Protein AF-A0A8J5VHI0-F1 (afdb_monomer_lite)

Sequence (253 aa):
MSVEAQYWLQRAASGGGGGEAARRRRRRRGGGGVSGSLPFFDRVLFPDTSPLAPATEEEAATAAAADEEPASATEVREETETEREAWRLLRRAVVSYCGEPVGTVAAEDPECTETLNYDQVFIRDFVPSALAFLMRGETEIVRNFLLHTLQLQSWEKTVDCYSPGQGLMPASFKIRTVPLDDNKEAFEEVLDPDFGESAIGRVPPVDSGLWWIILLRAYCKITGDYALQERVDVQTGIKLVLSLCLSDGFDLL

pLDDT: mean 71.52, std 24.08, range [26.3, 98.25]

Radius of gyration: 25.52 Å; chains: 1; bounding box: 75×55×70 Å

Secondary structure (DSSP, 8-state):
--HHHHHHHHHHTS------------------------HHHHHHH-GGGPPPPPPPTTSTTS---------PPPP-PPPPHHHHHHHHHHHHTEEEETTEEEEE-S---TT-S--SSTTSEEHHHHHHHHHHHHHTT--HHHHHHHHHHHHHHTS---BTTB---TTPPPSEEEEEEEEPTT-TT-EEEEEEEESSSSSTT----HHHHHHHHHHHHHHHHHH--HHHHHSHHHHHHHHHHHHHHT-------

Foldseek 3Di:
DDPVVVVVVVVVVPDDDDDDDDDDDDDDDDDDPPPPPPVVLCCVLPVPPPDDDPPDPPPPPPDPDDDDDPDDDDPDPDDDPVRVVVVVLLVVQFDDAPNFTAFGFQDDDPPDPDPLRSRWGFLVSRLVSQLVCLVVVNLRNLLNNLVVQLVVLQPFDDDPNDTPANQQGFRTWDWDWDADPPDNVDIHIDIGGHQQPSPDPSDGPLVSLVSSVSSVVVSCVSVVPCVSCVDPSNVVNNVRSVCVVPPDDPPPD

InterPro domains:
  IPR024746 Glycosyl hydrolase family 100 [PF12899] (86-251)
  IPR024746 Glycosyl hydrolase family 100 [PTHR31916] (67-252)

Organism: Zizania palustris (NCBI:txid103762)

Structure (mmCIF, N/CA/C/O backbone):
data_AF-A0A8J5VHI0-F1
#
_entry.id   AF-A0A8J5VHI0-F1
#
loop_
_atom_site.group_PDB
_atom_site.id
_atom_site.type_symbol
_atom_site.label_atom_id
_atom_site.label_alt_id
_atom_site.label_comp_id
_atom_site.label_asym_id
_atom_site.label_entity_id
_atom_site.label_seq_id
_atom_site.pdbx_PDB_ins_code
_atom_site.Cartn_x
_atom_site.Cartn_y
_atom_site.Cartn_z
_atom_site.occupancy
_atom_site.B_iso_or_equiv
_atom_site.auth_seq_id
_atom_site.auth_comp_id
_atom_site.auth_asym_id
_atom_site.auth_atom_id
_atom_site.pdbx_PDB_model_num
ATOM 1 N N . MET A 1 1 ? 32.296 -26.038 -22.131 1.00 46.88 1 MET A N 1
ATOM 2 C CA . MET A 1 1 ? 32.393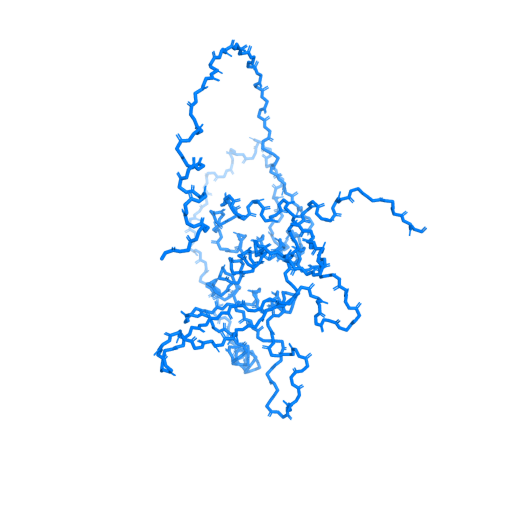 -25.090 -21.000 1.00 46.88 1 MET A CA 1
ATOM 3 C C . MET A 1 1 ? 33.138 -23.860 -21.487 1.00 46.88 1 MET A C 1
ATOM 5 O O . MET A 1 1 ? 34.224 -24.018 -22.027 1.00 46.88 1 MET A O 1
ATOM 9 N N . SER A 1 2 ? 32.496 -22.692 -21.415 1.00 58.38 2 SER A N 1
ATOM 10 C CA . SER A 1 2 ? 32.972 -21.431 -22.003 1.00 58.38 2 SER A CA 1
ATOM 11 C C . SER A 1 2 ? 34.132 -20.822 -21.206 1.00 58.38 2 SER A C 1
ATOM 13 O O . SER A 1 2 ? 34.224 -21.011 -19.994 1.00 58.38 2 SER A O 1
ATOM 15 N N . VAL A 1 3 ? 34.998 -20.080 -21.896 1.00 55.75 3 VAL A N 1
ATOM 16 C CA . VAL A 1 3 ? 36.249 -19.475 -21.398 1.00 55.75 3 VAL A CA 1
ATOM 17 C C . VAL A 1 3 ? 36.007 -18.500 -20.228 1.00 55.75 3 VAL A C 1
ATOM 19 O O . VAL A 1 3 ? 36.868 -18.339 -19.366 1.00 55.75 3 VAL A O 1
ATOM 22 N N . GLU A 1 4 ? 34.802 -17.932 -20.115 1.00 50.03 4 GLU A N 1
ATOM 23 C CA . GLU A 1 4 ? 34.398 -17.084 -18.981 1.00 50.03 4 GLU A CA 1
ATOM 24 C C . GLU A 1 4 ? 34.296 -17.829 -17.644 1.00 50.03 4 GLU A C 1
ATOM 26 O O . GLU A 1 4 ? 34.573 -17.253 -16.591 1.00 50.03 4 GLU A O 1
ATOM 31 N N . ALA A 1 5 ? 33.962 -19.123 -17.657 1.00 53.59 5 ALA A N 1
ATOM 32 C CA . ALA A 1 5 ? 33.824 -19.898 -16.423 1.00 53.59 5 ALA A CA 1
ATOM 33 C C . ALA A 1 5 ? 35.180 -20.113 -15.723 1.00 53.59 5 ALA A C 1
ATOM 35 O O . ALA A 1 5 ? 35.242 -20.229 -14.499 1.00 53.59 5 ALA A O 1
ATOM 36 N N . GLN A 1 6 ? 36.281 -20.121 -16.483 1.00 53.53 6 GLN A N 1
ATOM 37 C CA . GLN A 1 6 ? 37.632 -20.259 -15.930 1.00 53.53 6 GLN A CA 1
ATOM 38 C C . GLN A 1 6 ? 38.129 -18.960 -15.280 1.00 53.53 6 GLN A C 1
ATOM 40 O O . GLN A 1 6 ? 38.828 -19.015 -14.269 1.00 53.53 6 GLN A O 1
ATOM 45 N N . TYR A 1 7 ? 37.713 -17.799 -15.794 1.00 49.25 7 TYR A N 1
ATOM 46 C CA . TYR A 1 7 ? 38.111 -16.496 -15.257 1.00 49.25 7 TYR A CA 1
ATOM 47 C C . TYR A 1 7 ? 37.536 -16.242 -13.851 1.00 49.25 7 TYR A C 1
ATOM 49 O O . TYR A 1 7 ? 38.240 -15.760 -12.961 1.00 49.25 7 TYR A O 1
ATOM 57 N N . TRP A 1 8 ? 36.285 -16.648 -13.609 1.00 46.44 8 TRP A N 1
ATOM 58 C CA . TRP A 1 8 ? 35.637 -16.493 -12.302 1.00 46.44 8 TRP A CA 1
ATOM 59 C C . TRP A 1 8 ? 36.182 -17.446 -11.232 1.00 46.44 8 TRP A C 1
ATOM 61 O O . TRP A 1 8 ? 36.386 -17.037 -10.087 1.00 46.44 8 TRP A O 1
ATOM 71 N N . LEU A 1 9 ? 36.516 -18.685 -11.606 1.00 49.44 9 LEU A N 1
ATOM 72 C CA . LEU A 1 9 ? 37.109 -19.660 -10.682 1.00 49.44 9 LEU A CA 1
ATOM 73 C C . LEU A 1 9 ? 38.513 -19.251 -10.211 1.00 49.44 9 LEU A C 1
ATOM 75 O O . LEU A 1 9 ? 38.879 -19.499 -9.063 1.00 49.44 9 LEU A O 1
ATOM 79 N N . GLN A 1 10 ? 39.285 -18.565 -11.055 1.00 45.84 10 GLN A N 1
ATOM 80 C CA . GLN A 1 10 ? 40.643 -18.135 -10.715 1.00 45.84 10 GLN A CA 1
ATOM 81 C C . GLN A 1 10 ? 40.667 -16.904 -9.790 1.00 45.84 10 GLN A C 1
ATOM 83 O O . GLN A 1 10 ? 41.604 -16.713 -9.008 1.00 45.84 10 GLN A O 1
ATOM 88 N N . ARG A 1 11 ? 39.596 -16.101 -9.816 1.00 49.88 11 ARG A N 1
ATOM 89 C CA . ARG A 1 11 ? 39.436 -14.916 -8.967 1.00 49.88 11 ARG A CA 1
ATOM 90 C C . ARG A 1 11 ? 38.902 -15.246 -7.566 1.00 49.88 11 ARG A C 1
ATOM 92 O O . ARG A 1 11 ? 39.260 -14.568 -6.608 1.00 49.88 11 ARG A O 1
ATOM 99 N N . ALA A 1 12 ? 38.128 -16.324 -7.425 1.00 49.69 12 ALA A N 1
ATOM 100 C CA . ALA A 1 12 ? 37.678 -16.822 -6.122 1.00 49.69 12 ALA A CA 1
ATOM 101 C C . ALA A 1 12 ? 38.821 -17.421 -5.271 1.00 49.69 12 ALA A C 1
ATOM 103 O O . ALA A 1 12 ? 38.738 -17.434 -4.046 1.00 49.69 12 ALA A O 1
ATOM 104 N N . ALA A 1 13 ? 39.911 -17.875 -5.900 1.00 44.91 13 ALA A N 1
ATOM 105 C CA . ALA A 1 13 ? 41.014 -18.559 -5.219 1.00 44.91 13 ALA A CA 1
ATOM 106 C C . ALA A 1 13 ? 42.122 -17.637 -4.658 1.00 44.91 13 ALA A C 1
ATOM 108 O O . ALA A 1 13 ? 43.027 -18.125 -3.987 1.00 44.91 13 ALA A O 1
ATOM 109 N N . SER A 1 14 ? 42.095 -16.325 -4.928 1.00 44.78 14 SER A N 1
ATOM 110 C CA . SER A 1 14 ? 43.238 -15.419 -4.678 1.00 44.78 14 SER A CA 1
ATOM 111 C C . SER A 1 14 ? 42.993 -14.294 -3.657 1.00 44.78 14 SER A C 1
ATOM 113 O O . SER A 1 14 ? 43.885 -13.483 -3.418 1.00 44.78 14 SER A O 1
ATOM 115 N N . GLY A 1 15 ? 41.830 -14.242 -3.005 1.00 36.75 15 GLY A N 1
ATOM 116 C CA . GLY A 1 15 ? 41.455 -13.136 -2.114 1.00 36.75 15 GLY A CA 1
ATOM 117 C C . GLY A 1 15 ? 41.403 -13.499 -0.632 1.00 36.75 15 GLY A C 1
ATOM 118 O O . GLY A 1 15 ? 40.330 -13.448 -0.042 1.00 36.75 15 GLY A O 1
ATOM 119 N N . GLY A 1 16 ? 42.534 -13.849 -0.012 1.00 32.84 16 GLY A N 1
ATOM 120 C CA . GLY A 1 16 ? 42.598 -14.063 1.436 1.00 32.84 16 GLY A CA 1
ATOM 121 C C . GLY A 1 16 ? 43.968 -13.756 2.035 1.00 32.84 16 GLY A C 1
ATOM 122 O O . GLY A 1 16 ? 44.912 -14.507 1.812 1.00 32.84 16 GLY A O 1
ATOM 123 N N . GLY A 1 17 ? 44.056 -12.696 2.849 1.00 28.72 17 GLY A N 1
ATOM 124 C CA . GLY A 1 17 ? 45.105 -12.567 3.867 1.00 28.72 17 GLY A CA 1
ATOM 125 C C . GLY A 1 17 ? 45.608 -11.152 4.172 1.00 28.72 17 GLY A C 1
ATOM 126 O O . GLY A 1 17 ? 46.395 -10.601 3.412 1.00 28.72 17 GLY A O 1
ATOM 127 N N . GLY A 1 18 ? 45.272 -10.651 5.370 1.00 27.16 18 GLY A N 1
ATOM 128 C CA . GLY A 1 18 ? 46.205 -9.863 6.190 1.00 27.16 18 GLY A CA 1
ATOM 129 C C . GLY A 1 18 ? 45.727 -8.487 6.669 1.00 27.16 18 GLY A C 1
ATOM 130 O O . GLY A 1 18 ? 45.589 -7.573 5.866 1.00 27.16 18 GLY A O 1
ATOM 131 N N . GLY A 1 19 ? 45.605 -8.310 7.996 1.00 28.39 19 GLY A N 1
ATOM 132 C CA . GLY A 1 19 ? 45.754 -6.982 8.613 1.00 28.39 19 GLY A CA 1
ATOM 133 C C . GLY A 1 19 ? 44.891 -6.654 9.833 1.00 28.39 19 GLY A C 1
ATOM 134 O O . GLY A 1 19 ? 44.143 -5.685 9.810 1.00 28.39 19 GLY A O 1
ATOM 135 N N . GLU A 1 20 ? 45.019 -7.418 10.914 1.00 30.75 20 GLU A N 1
ATOM 136 C CA . GLU A 1 20 ? 44.493 -7.100 12.246 1.00 30.75 20 GLU A CA 1
ATOM 137 C C . GLU A 1 20 ? 45.410 -6.080 12.962 1.00 30.75 20 GLU A C 1
ATOM 139 O O . GLU A 1 20 ? 46.606 -6.333 13.082 1.00 30.75 20 GLU A O 1
ATOM 144 N N . ALA A 1 21 ? 44.883 -4.952 13.468 1.00 30.56 21 ALA A N 1
ATOM 145 C CA . ALA A 1 21 ? 45.489 -4.199 14.582 1.00 30.56 21 ALA A CA 1
ATOM 146 C C . ALA A 1 21 ? 44.530 -3.161 15.202 1.00 30.56 21 ALA A C 1
ATOM 148 O O . ALA A 1 21 ? 44.000 -2.265 14.552 1.00 30.56 21 ALA A O 1
ATOM 149 N N . ALA A 1 22 ? 44.358 -3.288 16.514 1.00 32.50 22 ALA A N 1
ATOM 150 C CA . ALA A 1 22 ? 43.432 -2.585 17.391 1.00 32.50 22 ALA A CA 1
ATOM 151 C C . ALA A 1 22 ? 43.826 -1.142 17.782 1.00 32.50 22 ALA A C 1
ATOM 153 O O . ALA A 1 22 ? 45.010 -0.847 17.920 1.00 32.50 22 ALA A O 1
ATOM 154 N N . ARG A 1 23 ? 42.838 -0.319 18.203 1.00 32.84 23 ARG A N 1
ATOM 155 C CA . ARG A 1 23 ? 42.908 0.465 19.468 1.00 32.84 23 ARG A CA 1
ATOM 156 C C . ARG A 1 23 ? 41.587 1.144 19.901 1.00 32.84 23 ARG A C 1
ATOM 158 O O . ARG A 1 23 ? 41.192 2.188 19.412 1.00 32.84 23 ARG A O 1
ATOM 165 N N . ARG A 1 24 ? 40.984 0.536 20.931 1.00 32.62 24 ARG A N 1
ATOM 166 C CA . ARG A 1 24 ? 40.412 1.098 22.182 1.00 32.62 24 ARG A CA 1
ATOM 167 C C . ARG A 1 24 ? 39.640 2.443 22.190 1.00 32.62 24 ARG A C 1
ATOM 169 O O . ARG A 1 24 ? 40.227 3.514 22.203 1.00 32.62 24 ARG A O 1
ATOM 176 N N . ARG A 1 25 ? 38.352 2.291 22.551 1.00 34.88 25 ARG A N 1
ATOM 177 C CA . ARG A 1 25 ? 37.560 2.978 23.608 1.00 34.88 25 ARG A CA 1
ATOM 178 C C . ARG A 1 25 ? 37.562 4.518 23.674 1.00 34.88 25 ARG A C 1
ATOM 180 O O . ARG A 1 25 ? 38.468 5.104 24.254 1.00 34.88 25 ARG A O 1
ATOM 187 N N . ARG A 1 26 ? 36.370 5.099 23.463 1.00 30.23 26 ARG A N 1
ATOM 188 C CA . ARG A 1 26 ? 35.751 6.052 24.411 1.00 30.23 26 ARG A CA 1
ATOM 189 C C . ARG A 1 26 ? 34.233 5.843 24.493 1.00 30.23 26 ARG A C 1
ATOM 191 O O . ARG A 1 26 ? 33.518 5.985 23.513 1.00 30.23 26 ARG A O 1
ATOM 198 N N . ARG A 1 27 ? 33.763 5.512 25.702 1.00 32.34 27 ARG A N 1
ATOM 199 C CA . ARG A 1 27 ? 32.364 5.618 26.143 1.00 32.34 27 ARG A CA 1
ATOM 200 C C . ARG A 1 27 ? 31.968 7.098 26.229 1.00 32.34 27 ARG A C 1
ATOM 202 O O . ARG A 1 27 ? 32.661 7.837 26.921 1.00 32.34 27 ARG A O 1
ATOM 209 N N . ARG A 1 28 ? 30.817 7.463 25.663 1.00 30.19 28 ARG A N 1
ATOM 210 C CA . ARG A 1 28 ? 29.851 8.486 26.129 1.00 30.19 28 ARG A CA 1
ATOM 211 C C . ARG A 1 28 ? 28.507 8.067 25.513 1.00 30.19 28 ARG A C 1
ATOM 213 O O . ARG A 1 28 ? 28.406 8.021 24.301 1.00 30.19 28 ARG A O 1
ATOM 220 N N . ARG A 1 29 ? 27.611 7.390 26.242 1.00 29.72 29 ARG A N 1
ATOM 221 C CA . ARG A 1 29 ? 26.534 7.955 27.085 1.00 29.72 29 ARG A CA 1
ATOM 222 C C . ARG A 1 29 ? 25.872 9.176 26.431 1.00 29.72 29 ARG A C 1
ATOM 224 O O . ARG A 1 29 ? 26.462 10.249 26.419 1.00 29.72 29 ARG A O 1
ATOM 231 N N . GLY A 1 30 ? 24.657 8.963 25.937 1.00 26.30 30 GLY A N 1
ATOM 232 C CA . GLY A 1 30 ? 23.771 9.965 25.354 1.00 26.30 30 GLY A CA 1
ATOM 233 C C . GLY A 1 30 ? 22.539 9.264 24.795 1.00 26.30 30 GLY A C 1
ATOM 234 O O . GLY A 1 30 ? 22.444 9.058 23.594 1.00 26.30 30 GLY A O 1
ATOM 235 N N . GLY A 1 31 ? 21.677 8.784 25.696 1.00 30.53 31 GLY A N 1
ATOM 236 C CA . GLY A 1 31 ? 20.334 8.345 25.341 1.00 30.53 31 GLY A CA 1
ATOM 237 C C . GLY A 1 31 ? 19.498 9.543 24.901 1.00 30.53 31 GLY A C 1
ATOM 238 O O . GLY A 1 31 ? 19.697 10.656 25.383 1.00 30.53 31 GLY A O 1
ATOM 239 N N . GLY A 1 32 ? 18.590 9.286 23.975 1.00 26.55 32 GLY A N 1
ATOM 240 C CA . GLY A 1 32 ? 17.699 10.281 23.401 1.00 26.55 32 GLY A CA 1
ATOM 241 C C . GLY A 1 32 ? 16.968 9.657 22.229 1.00 26.55 32 GLY A C 1
ATOM 242 O O . GLY A 1 32 ? 17.189 10.044 21.088 1.00 26.55 32 GLY A O 1
ATOM 243 N N . GLY A 1 33 ? 16.160 8.631 22.507 1.00 27.42 33 GLY A N 1
ATOM 244 C CA . GLY A 1 33 ? 15.123 8.223 21.571 1.00 27.42 33 GLY A CA 1
ATOM 245 C C . GLY A 1 33 ? 14.178 9.406 21.428 1.00 27.42 33 GLY A C 1
ATOM 246 O O . GLY A 1 33 ? 13.428 9.717 22.351 1.00 27.42 33 GLY A O 1
ATOM 247 N N . VAL A 1 34 ? 14.284 10.121 20.313 1.00 34.38 34 VAL A N 1
ATOM 248 C CA . VAL A 1 34 ? 13.307 11.139 19.948 1.00 34.38 34 VAL A CA 1
ATOM 249 C C . VAL A 1 34 ? 12.055 10.368 19.558 1.00 34.38 34 VAL A C 1
ATOM 251 O O . VAL A 1 34 ? 11.944 9.862 18.445 1.00 34.38 34 VAL A O 1
ATOM 254 N N . SER A 1 35 ? 11.138 10.221 20.514 1.00 38.62 35 SER A N 1
ATOM 255 C CA . SER A 1 35 ? 9.748 9.902 20.215 1.00 38.62 35 SER A CA 1
ATOM 256 C C . SER A 1 35 ? 9.213 11.073 19.398 1.00 38.62 35 SER A C 1
ATOM 258 O O . SER A 1 35 ? 8.852 12.119 19.938 1.00 38.62 35 SER A O 1
ATOM 260 N N . GLY A 1 36 ? 9.294 10.943 18.075 1.00 36.94 36 GLY A N 1
ATOM 261 C CA . GLY A 1 36 ? 8.735 11.889 17.125 1.00 36.94 36 GLY A CA 1
ATOM 262 C C . GLY A 1 36 ? 7.218 11.808 17.184 1.00 36.94 36 GLY A C 1
ATOM 263 O O . GLY A 1 36 ? 6.589 11.185 16.336 1.00 36.94 36 GLY A O 1
ATOM 264 N N . SER A 1 37 ? 6.625 12.409 18.213 1.00 42.66 37 SER A N 1
ATOM 265 C CA . SER A 1 37 ? 5.212 12.755 18.179 1.00 42.66 37 SER A CA 1
ATOM 266 C C . SER A 1 37 ? 5.059 13.813 17.090 1.00 42.66 37 SER A C 1
ATOM 268 O O . SER A 1 37 ? 5.598 14.911 17.216 1.00 42.66 37 SER A O 1
ATOM 270 N N . LEU A 1 38 ? 4.405 13.460 15.983 1.00 47.22 38 LEU A N 1
ATOM 271 C CA . LEU A 1 38 ? 3.934 14.407 14.975 1.00 47.22 38 LEU A CA 1
ATOM 272 C C . LEU A 1 38 ? 2.481 14.760 15.339 1.00 47.22 38 LEU A C 1
ATOM 274 O O . LEU A 1 38 ? 1.556 14.134 14.815 1.00 47.22 38 LEU A O 1
ATOM 278 N N . PRO A 1 39 ? 2.250 15.731 16.247 1.00 52.69 39 PRO A N 1
ATOM 279 C CA . PRO A 1 39 ? 0.924 16.019 16.801 1.00 52.69 39 PRO A CA 1
ATOM 280 C C . PRO A 1 39 ? -0.078 16.497 15.746 1.00 52.69 39 PRO A C 1
ATOM 282 O O . PRO A 1 39 ? -1.283 16.396 15.953 1.00 52.69 39 PRO A O 1
ATOM 285 N N . PHE A 1 40 ? 0.401 17.009 14.608 1.00 45.47 40 PHE A N 1
ATOM 286 C CA . PHE A 1 40 ? -0.455 17.496 13.531 1.00 45.47 40 PHE A CA 1
ATOM 287 C C . PHE A 1 40 ? -1.236 16.365 12.851 1.00 45.47 40 PHE A C 1
ATOM 289 O O . PHE A 1 40 ? -2.459 16.426 12.781 1.00 45.47 40 PHE A O 1
ATOM 296 N N . PHE A 1 41 ? -0.554 15.308 12.404 1.00 44.66 41 PHE A N 1
ATOM 297 C CA . PHE A 1 41 ? -1.214 14.189 11.725 1.00 44.66 41 PHE A CA 1
ATOM 298 C C . PHE A 1 41 ? -2.088 13.369 12.676 1.00 44.66 41 PHE A C 1
ATOM 300 O O . PHE A 1 41 ? -3.169 12.942 12.277 1.00 44.66 41 PHE A O 1
ATOM 307 N N . ASP A 1 42 ? -1.667 13.216 13.939 1.00 53.25 42 ASP A N 1
ATOM 308 C CA . ASP A 1 42 ? -2.486 12.555 14.965 1.00 53.25 42 ASP A CA 1
ATOM 309 C C . ASP A 1 42 ? -3.799 13.314 15.189 1.00 53.25 42 ASP A C 1
ATOM 311 O O . ASP A 1 42 ? -4.850 12.694 15.249 1.00 53.25 42 ASP A O 1
ATOM 315 N N . ARG A 1 43 ? -3.778 14.651 15.204 1.00 54.47 43 ARG A N 1
ATOM 316 C CA . ARG A 1 43 ? -4.992 15.464 15.361 1.00 54.47 43 ARG A CA 1
ATOM 317 C C . ARG A 1 43 ? -5.922 15.428 14.142 1.00 54.47 43 ARG A C 1
ATOM 319 O O . ARG A 1 43 ? -7.125 15.598 14.307 1.00 54.47 43 ARG A O 1
ATOM 326 N N . VAL A 1 44 ? -5.380 15.248 12.935 1.00 57.06 44 VAL A N 1
ATOM 327 C CA . VAL A 1 44 ? -6.167 15.200 11.688 1.00 57.06 44 VAL A CA 1
ATOM 328 C C . VAL A 1 44 ? -6.838 13.839 11.498 1.00 57.06 44 VAL A C 1
ATOM 330 O O . VAL A 1 44 ? -8.001 13.791 11.115 1.00 57.06 44 VAL A O 1
ATOM 333 N N . LEU A 1 45 ? -6.126 12.741 11.769 1.00 52.53 45 LEU A N 1
ATOM 334 C CA . LEU A 1 45 ? -6.651 11.383 11.580 1.00 52.53 45 LEU A CA 1
ATOM 335 C C . LEU A 1 45 ? -7.356 10.831 12.82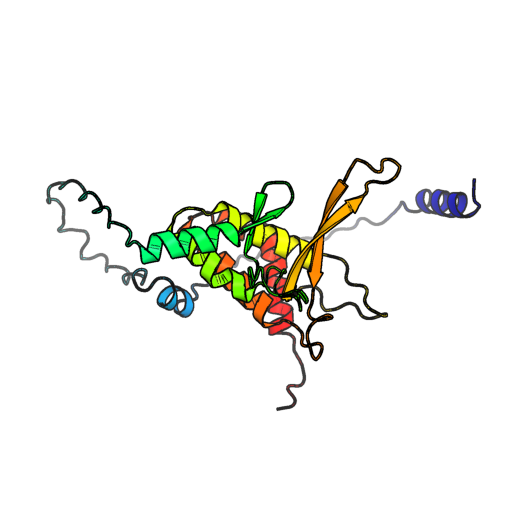8 1.00 52.53 45 LEU A C 1
ATOM 337 O O . LEU A 1 45 ? -8.246 9.996 12.702 1.00 52.53 45 LEU A O 1
ATOM 341 N N . PHE A 1 46 ? -6.980 11.300 14.021 1.00 56.50 46 PHE A N 1
ATOM 342 C CA . PHE A 1 46 ? -7.459 10.797 15.312 1.00 56.50 46 PHE A CA 1
ATOM 343 C C . PHE A 1 46 ? -7.706 11.956 16.303 1.00 56.50 46 PHE A C 1
ATOM 345 O O . PHE A 1 46 ? -6.975 12.095 17.294 1.00 56.50 46 PHE A O 1
ATOM 352 N N . PRO A 1 47 ? -8.725 12.807 16.063 1.00 47.41 47 PRO A N 1
ATOM 353 C CA . PRO A 1 47 ? -8.959 14.029 16.841 1.00 47.41 47 PRO A CA 1
ATOM 354 C C . PRO A 1 47 ? -9.150 13.797 18.352 1.00 47.41 47 PRO A C 1
ATOM 356 O O . PRO A 1 47 ? -8.808 14.681 19.137 1.00 47.41 47 PRO A O 1
ATOM 359 N N . ASP A 1 48 ? -9.593 12.606 18.768 1.00 46.53 48 ASP A N 1
ATOM 360 C CA . ASP A 1 48 ? -9.864 12.267 20.175 1.00 46.53 48 ASP A CA 1
ATOM 361 C C . ASP A 1 48 ? -8.638 11.761 20.961 1.00 46.53 48 ASP A C 1
ATOM 363 O O . ASP A 1 48 ? -8.731 11.478 22.152 1.00 46.53 48 ASP A O 1
ATOM 367 N N . THR A 1 49 ? -7.460 11.661 20.332 1.00 49.03 49 THR A N 1
ATOM 368 C CA . THR A 1 49 ? -6.245 11.095 20.962 1.00 49.03 49 THR A CA 1
ATOM 369 C C . THR A 1 49 ? -5.248 12.142 21.463 1.00 49.03 49 THR A C 1
ATOM 371 O O . THR A 1 49 ? -4.059 11.852 21.628 1.00 49.03 49 THR A O 1
ATOM 374 N N . SER A 1 50 ? -5.705 13.374 21.718 1.00 41.72 50 SER A N 1
ATOM 375 C CA . SER A 1 50 ? -4.851 14.395 22.333 1.00 41.72 50 SER A CA 1
ATOM 376 C C . SER A 1 50 ? -4.279 13.858 23.651 1.00 41.72 50 SER A C 1
ATOM 378 O O . SER A 1 50 ? -5.048 13.358 24.474 1.00 41.72 50 SER A O 1
ATOM 380 N N . PRO A 1 51 ? -2.962 13.975 23.908 1.00 43.62 51 PRO A N 1
ATOM 381 C CA . PRO A 1 51 ? -2.433 13.633 25.215 1.00 43.62 51 PRO A CA 1
ATOM 382 C C . PRO A 1 51 ? -3.114 14.545 26.236 1.00 43.62 51 PRO A C 1
ATOM 384 O O . PRO A 1 51 ? -2.999 15.771 26.140 1.00 43.62 51 PRO A O 1
ATOM 387 N N . LEU A 1 52 ? -3.833 13.961 27.197 1.00 40.81 52 LEU A N 1
ATOM 388 C CA . LEU A 1 52 ? -4.134 14.664 28.437 1.00 40.81 52 LEU A CA 1
ATOM 389 C C . LEU A 1 52 ? -2.788 15.159 28.983 1.00 40.81 52 LEU A C 1
ATOM 391 O O . LEU A 1 52 ? -1.830 14.385 29.075 1.00 40.81 52 LEU A O 1
ATOM 395 N N . ALA A 1 53 ? -2.696 16.455 29.287 1.00 41.22 53 ALA A N 1
ATOM 396 C CA . ALA A 1 53 ? -1.545 17.000 29.995 1.00 41.22 53 ALA A CA 1
ATOM 397 C C . ALA A 1 53 ? -1.271 16.133 31.240 1.00 41.22 53 ALA A C 1
ATOM 399 O O . ALA A 1 53 ? -2.234 15.663 31.852 1.00 41.22 53 ALA A O 1
ATOM 400 N N . PRO A 1 54 ? -0.003 15.877 31.610 1.00 38.56 54 PRO A N 1
ATOM 401 C CA . PRO A 1 54 ? 0.280 15.049 32.772 1.00 38.56 54 PRO A CA 1
ATOM 402 C C . PRO A 1 54 ? -0.387 15.680 33.995 1.00 38.56 54 PRO A C 1
ATOM 404 O O . PRO A 1 54 ? -0.104 16.832 34.331 1.00 38.56 54 PRO A O 1
ATOM 407 N N . ALA A 1 55 ? -1.302 14.931 34.614 1.00 37.28 55 ALA A N 1
ATOM 408 C CA . ALA A 1 55 ? -1.933 15.316 35.863 1.00 37.28 55 ALA A CA 1
ATOM 409 C C . ALA A 1 55 ? -0.830 15.582 36.893 1.00 37.28 55 ALA A C 1
ATOM 411 O O . ALA A 1 55 ? 0.066 14.760 37.096 1.00 37.28 55 ALA A O 1
ATOM 412 N N . THR A 1 56 ? -0.864 16.761 37.502 1.00 35.81 56 THR A N 1
ATOM 413 C CA . THR A 1 56 ? -0.012 17.097 38.639 1.00 35.81 56 THR A CA 1
ATOM 414 C C . THR A 1 56 ? -0.273 16.103 39.769 1.00 35.81 56 THR A C 1
ATOM 416 O O . THR A 1 56 ? -1.426 15.786 40.053 1.00 35.81 56 THR A O 1
ATOM 419 N N . GLU A 1 57 ? 0.792 15.636 40.425 1.00 42.81 57 GLU A N 1
ATOM 420 C CA . GLU A 1 57 ? 0.813 14.583 41.464 1.00 42.81 57 GLU A CA 1
ATOM 421 C C . GLU A 1 57 ? -0.049 14.867 42.720 1.00 42.81 57 GLU A C 1
ATOM 423 O O . GLU A 1 57 ? -0.025 14.100 43.678 1.00 42.81 57 GLU A O 1
ATOM 428 N N . GLU A 1 58 ? -0.848 15.933 42.724 1.00 38.06 58 GLU A N 1
ATOM 429 C CA . GLU A 1 58 ? -1.726 16.327 43.827 1.00 38.06 58 GLU A CA 1
ATOM 430 C C . GLU A 1 58 ? -3.161 15.767 43.710 1.00 38.06 58 GLU A C 1
ATOM 432 O O . GLU A 1 58 ? -3.865 15.698 44.713 1.00 38.06 58 GLU A O 1
ATOM 437 N N . GLU A 1 59 ? -3.590 15.271 42.539 1.00 36.25 59 GLU A N 1
ATOM 438 C CA . GLU A 1 59 ? -4.92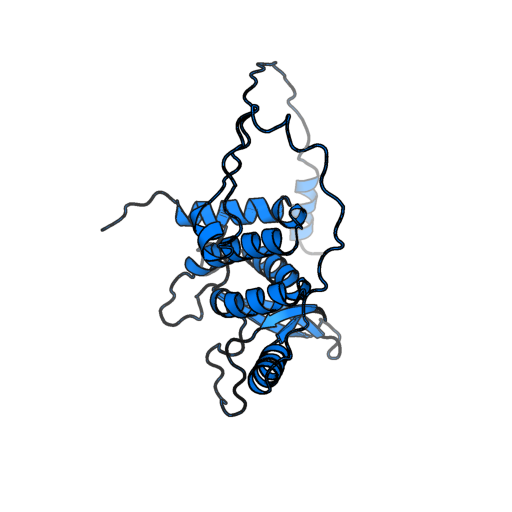2 14.643 42.365 1.00 36.25 59 GLU A CA 1
ATOM 439 C C . GLU A 1 59 ? -4.943 13.120 42.610 1.00 36.25 59 GLU A C 1
ATOM 441 O O . GLU A 1 59 ? -6.004 12.496 42.621 1.00 36.25 59 GLU A O 1
ATOM 446 N N . ALA A 1 60 ? -3.790 12.496 42.876 1.00 35.62 60 ALA A N 1
ATOM 447 C CA . ALA A 1 60 ? -3.678 11.045 43.062 1.00 35.62 60 ALA A CA 1
ATOM 448 C C . ALA A 1 60 ? -4.178 10.523 44.431 1.00 35.62 60 ALA A C 1
ATOM 450 O O . ALA A 1 60 ? -4.139 9.318 44.674 1.00 35.62 60 ALA A O 1
ATOM 451 N N . ALA A 1 61 ? -4.649 11.390 45.336 1.00 36.75 61 ALA A N 1
ATOM 452 C CA . ALA A 1 61 ? -4.992 11.002 46.710 1.00 36.75 61 ALA A CA 1
ATOM 453 C C . ALA A 1 61 ? -6.500 10.982 47.045 1.00 36.75 61 ALA A C 1
ATOM 455 O O . ALA A 1 61 ? -6.858 10.596 48.156 1.00 36.75 61 ALA A O 1
ATOM 456 N N . THR A 1 62 ? -7.401 11.341 46.123 1.00 32.88 62 THR A N 1
ATOM 457 C CA . THR A 1 62 ? -8.849 11.463 46.422 1.00 32.88 62 THR A CA 1
ATOM 458 C C . THR A 1 62 ? -9.776 10.787 45.408 1.00 32.88 62 THR A C 1
ATOM 460 O O . THR A 1 62 ? -10.846 11.305 45.110 1.00 32.88 62 THR A O 1
ATOM 463 N N . ALA A 1 63 ? -9.413 9.606 44.900 1.00 36.88 63 ALA A N 1
ATOM 464 C CA . ALA A 1 63 ? -10.300 8.805 44.041 1.00 36.88 63 ALA A CA 1
ATOM 465 C C . ALA A 1 63 ? -10.377 7.321 44.448 1.00 36.88 63 ALA A C 1
ATOM 467 O O . ALA A 1 63 ? -10.642 6.448 43.628 1.00 36.88 63 ALA A O 1
ATOM 468 N N . ALA A 1 64 ? -10.164 7.014 45.729 1.00 38.22 64 ALA A N 1
ATOM 469 C CA . ALA A 1 64 ? -10.429 5.688 46.282 1.00 38.22 64 ALA A CA 1
ATOM 470 C C . ALA A 1 64 ? -11.885 5.600 46.775 1.00 38.22 64 ALA A C 1
ATOM 472 O O . ALA A 1 64 ? -12.120 5.695 47.976 1.00 38.22 64 ALA A O 1
ATOM 473 N N . ALA A 1 65 ? -12.836 5.496 45.839 1.00 42.12 65 ALA A N 1
ATOM 474 C CA . ALA A 1 65 ? -14.161 4.865 45.974 1.00 42.12 65 ALA A CA 1
ATOM 475 C C . ALA A 1 65 ? -15.087 5.359 44.848 1.00 42.12 65 ALA A C 1
ATOM 477 O O . ALA A 1 65 ? -15.726 6.401 44.978 1.00 42.12 65 ALA A O 1
ATOM 478 N N . ALA A 1 66 ? -15.176 4.605 43.756 1.00 33.56 66 ALA A N 1
ATOM 479 C CA . ALA A 1 66 ? -16.316 4.659 42.849 1.00 33.56 66 ALA A CA 1
ATOM 480 C C . ALA A 1 66 ? -16.481 3.274 42.214 1.00 33.56 66 ALA A C 1
ATOM 482 O O . ALA A 1 66 ? -15.505 2.685 41.752 1.00 33.56 66 ALA A O 1
ATOM 483 N N . ASP A 1 67 ? -17.702 2.759 42.304 1.00 34.19 67 ASP A N 1
ATOM 484 C CA . ASP A 1 67 ? -18.141 1.439 41.867 1.00 34.19 67 ASP A CA 1
ATOM 485 C C . ASP A 1 67 ? -17.815 1.148 40.393 1.00 34.19 67 ASP A C 1
ATOM 487 O O . ASP A 1 67 ? -17.889 2.027 39.532 1.00 34.19 67 ASP A O 1
ATOM 491 N N . GLU A 1 68 ? -17.479 -0.112 40.103 1.00 38.22 68 GLU A N 1
ATOM 492 C CA . GLU A 1 68 ? -17.354 -0.613 38.734 1.00 38.22 68 GLU A CA 1
ATOM 493 C C . GLU A 1 68 ? -18.741 -0.760 38.093 1.00 38.22 68 GLU A C 1
ATOM 495 O O . GLU A 1 68 ? -19.458 -1.735 38.317 1.00 38.22 68 GLU A O 1
ATOM 500 N N . GLU A 1 69 ? -19.107 0.217 37.267 1.00 37.50 69 GLU A N 1
ATOM 501 C CA . GLU A 1 69 ? -20.167 0.087 36.266 1.00 37.50 69 GLU A CA 1
ATOM 502 C C . GLU A 1 69 ? -19.620 -0.681 35.045 1.00 37.50 69 GLU A C 1
ATOM 504 O O . GLU A 1 69 ? -18.541 -0.346 34.539 1.00 37.50 69 GLU A O 1
ATOM 509 N N . PRO A 1 70 ? -20.323 -1.709 34.533 1.00 42.25 70 PRO A N 1
ATOM 510 C CA . PRO A 1 70 ? -19.860 -2.448 33.370 1.00 42.25 70 PRO A CA 1
ATOM 511 C C . PRO A 1 70 ? -19.941 -1.570 32.116 1.00 42.25 70 PRO A C 1
ATOM 513 O O . PRO A 1 70 ? -20.967 -0.955 31.824 1.00 42.25 70 PRO A O 1
ATOM 516 N N . ALA A 1 71 ? -18.841 -1.549 31.360 1.00 39.50 71 ALA A N 1
ATOM 517 C CA . ALA A 1 71 ? -18.700 -0.859 30.084 1.00 39.50 71 ALA A CA 1
ATOM 518 C C . ALA A 1 71 ? -19.908 -1.111 29.164 1.00 39.50 71 ALA A C 1
ATOM 520 O O . ALA A 1 71 ? -20.229 -2.256 28.831 1.00 39.50 71 ALA A O 1
ATOM 521 N N . SER A 1 72 ? -20.574 -0.027 28.756 1.00 42.09 72 SER A N 1
ATOM 522 C CA . SER A 1 72 ? -21.744 -0.079 27.887 1.00 42.09 72 SER A CA 1
ATOM 523 C C . SER A 1 72 ? -21.395 -0.755 26.563 1.00 42.09 72 SER A C 1
ATOM 525 O O . SER A 1 72 ? -20.473 -0.325 25.864 1.00 42.09 72 SER A O 1
ATOM 527 N N . ALA A 1 73 ? -22.154 -1.791 26.214 1.00 49.34 73 ALA A N 1
ATOM 528 C CA . ALA A 1 73 ? -22.121 -2.424 24.906 1.00 49.34 73 ALA A CA 1
ATOM 529 C C . ALA A 1 73 ? -22.235 -1.356 23.808 1.00 49.34 73 ALA A C 1
ATOM 531 O O . ALA A 1 73 ? -23.172 -0.560 23.801 1.00 49.34 73 ALA A O 1
ATOM 532 N N . THR A 1 74 ? -21.261 -1.322 22.901 1.00 52.09 74 THR A N 1
ATOM 533 C CA . THR A 1 74 ? -21.261 -0.427 21.744 1.00 52.09 74 THR A CA 1
ATOM 534 C C . THR A 1 74 ? -22.503 -0.727 20.907 1.00 52.09 74 THR A C 1
ATOM 536 O O . THR A 1 74 ? -22.662 -1.849 20.424 1.00 52.09 74 THR A O 1
ATOM 539 N N . GLU A 1 75 ? -23.413 0.239 20.773 1.00 52.59 75 GLU A N 1
ATOM 540 C CA . GLU A 1 75 ? -24.597 0.091 19.927 1.00 52.59 75 GLU A CA 1
ATOM 541 C C . GLU A 1 75 ? -24.159 -0.235 18.491 1.00 52.59 75 GLU A C 1
ATOM 543 O O . GLU A 1 75 ? -23.392 0.505 17.870 1.00 52.59 75 GLU A O 1
ATOM 548 N N . VAL A 1 76 ? -24.620 -1.371 17.962 1.00 61.25 76 VAL A N 1
ATOM 549 C CA . VAL A 1 76 ? -24.346 -1.774 16.580 1.00 61.25 76 VAL A CA 1
ATOM 550 C C . VAL A 1 76 ? -25.154 -0.857 15.669 1.00 61.25 76 VAL A C 1
ATOM 552 O O . VAL A 1 76 ? -26.354 -1.051 15.482 1.00 61.25 76 VAL A O 1
ATOM 555 N N . ARG A 1 77 ? -24.505 0.176 15.126 1.00 77.81 77 ARG A N 1
ATOM 556 C CA . ARG A 1 77 ? -25.108 1.070 14.132 1.00 77.81 77 ARG A CA 1
ATOM 557 C C . ARG A 1 77 ? -25.502 0.249 12.903 1.00 77.81 77 ARG A C 1
ATOM 559 O O . ARG A 1 77 ? -24.637 -0.356 12.271 1.00 77.81 77 ARG A O 1
ATOM 566 N N . GLU A 1 78 ? -26.787 0.233 12.558 1.00 79.75 78 GLU A N 1
ATOM 567 C CA . GLU A 1 78 ? -27.251 -0.446 11.347 1.00 79.75 78 GLU A CA 1
ATOM 568 C C . GLU A 1 78 ? -26.682 0.245 10.099 1.00 79.75 78 GLU A C 1
ATOM 570 O O . GLU A 1 78 ? -26.838 1.453 9.914 1.00 79.75 78 GLU A O 1
ATOM 575 N N . GLU A 1 79 ? -26.008 -0.529 9.243 1.00 84.31 79 GLU A N 1
ATOM 576 C CA . GLU A 1 79 ? -25.486 -0.037 7.965 1.00 84.31 79 GLU A CA 1
ATOM 577 C C . GLU A 1 79 ? -26.637 0.317 7.021 1.00 84.31 79 GLU A C 1
ATOM 579 O O . GLU A 1 79 ? -27.525 -0.508 6.766 1.00 84.31 79 GLU A O 1
ATOM 584 N N . THR A 1 80 ? -26.590 1.528 6.468 1.00 93.88 80 THR A N 1
ATOM 585 C CA . THR A 1 80 ? -27.548 1.987 5.453 1.00 93.88 80 THR A CA 1
ATOM 586 C C . THR A 1 80 ? -27.384 1.206 4.147 1.00 93.88 80 THR A C 1
ATOM 588 O O . THR A 1 80 ? -26.310 0.683 3.847 1.00 93.88 80 THR A O 1
ATOM 591 N N . GLU A 1 81 ? -28.427 1.163 3.314 1.00 94.06 81 GLU A N 1
ATOM 592 C CA . GLU A 1 81 ? -28.356 0.491 2.005 1.00 94.06 81 GLU A CA 1
ATOM 593 C C . GLU A 1 81 ? -27.242 1.071 1.116 1.00 94.06 81 GLU A C 1
ATOM 595 O O . GLU A 1 81 ? -26.509 0.338 0.457 1.00 94.06 81 GLU A O 1
ATOM 600 N N . THR A 1 82 ? -27.044 2.390 1.168 1.00 94.62 82 THR A N 1
ATOM 601 C CA . THR A 1 82 ? -25.958 3.079 0.460 1.00 94.62 82 THR A CA 1
ATOM 602 C C . THR A 1 82 ? -24.573 2.681 0.962 1.00 94.62 82 THR A C 1
ATOM 604 O O . THR A 1 82 ? -23.656 2.540 0.158 1.00 94.62 82 THR A O 1
ATOM 607 N N . GLU A 1 83 ? -24.403 2.474 2.271 1.00 93.62 83 GLU A N 1
ATOM 608 C CA . GLU A 1 83 ? -23.131 2.007 2.840 1.00 93.62 83 GLU A CA 1
ATOM 609 C C . GLU A 1 83 ? -22.843 0.557 2.442 1.00 93.62 83 GLU A C 1
ATOM 611 O O . GLU A 1 83 ? -21.707 0.235 2.092 1.00 93.62 83 GLU A O 1
ATOM 616 N N . ARG A 1 84 ? -23.863 -0.311 2.431 1.00 94.50 84 ARG A N 1
ATOM 617 C CA . ARG A 1 84 ? -23.725 -1.701 1.965 1.00 94.50 84 ARG A CA 1
ATOM 618 C C . ARG A 1 84 ? -23.319 -1.765 0.500 1.00 94.50 84 ARG A C 1
ATOM 620 O O . ARG A 1 84 ? -22.409 -2.518 0.153 1.00 94.50 84 ARG A O 1
ATOM 627 N N . GLU A 1 85 ? -23.956 -0.957 -0.341 1.00 95.81 85 GLU A N 1
ATOM 628 C CA . GLU A 1 85 ? -23.626 -0.883 -1.762 1.00 95.81 85 GLU A CA 1
ATOM 629 C C . GLU A 1 85 ? -22.213 -0.331 -1.985 1.00 95.81 85 GLU A C 1
ATOM 631 O O . GLU A 1 85 ? -21.435 -0.921 -2.736 1.00 95.81 85 GLU A O 1
ATOM 636 N N . ALA A 1 86 ? -21.824 0.731 -1.272 1.00 95.44 86 ALA A N 1
ATOM 637 C CA . ALA A 1 86 ? -20.464 1.265 -1.331 1.00 95.44 86 ALA A CA 1
ATOM 638 C C . ALA A 1 86 ? -19.416 0.213 -0.928 1.00 95.44 86 ALA A C 1
ATOM 640 O O . ALA A 1 86 ? -18.403 0.053 -1.609 1.00 95.44 86 ALA A O 1
ATOM 641 N N . TRP A 1 87 ? -19.679 -0.569 0.125 1.00 96.06 87 TRP A N 1
ATOM 642 C CA . TRP A 1 87 ? -18.813 -1.679 0.527 1.00 96.06 87 TRP A CA 1
ATOM 643 C C . TRP A 1 87 ? -18.738 -2.788 -0.517 1.00 96.06 87 TRP A C 1
ATOM 645 O O . TRP A 1 87 ? -17.665 -3.352 -0.732 1.00 96.06 87 TRP A O 1
ATOM 655 N N . ARG A 1 88 ? -19.858 -3.113 -1.168 1.00 95.69 88 ARG A N 1
ATOM 656 C CA . ARG A 1 88 ? -19.892 -4.101 -2.249 1.00 95.69 88 ARG A CA 1
ATOM 657 C C . ARG A 1 88 ? -19.002 -3.665 -3.411 1.00 95.69 88 ARG A C 1
ATOM 659 O O . ARG A 1 88 ? -18.238 -4.483 -3.915 1.00 95.69 88 ARG A O 1
ATOM 666 N N . LEU A 1 89 ? -19.076 -2.395 -3.808 1.00 95.50 89 LEU A N 1
ATOM 667 C CA . LEU A 1 89 ? -18.236 -1.828 -4.866 1.00 95.50 89 LEU A CA 1
ATOM 668 C C . LEU A 1 89 ? -16.758 -1.782 -4.454 1.00 95.50 89 LEU A C 1
ATOM 670 O O . LEU A 1 89 ? -15.905 -2.242 -5.205 1.00 95.50 89 LEU A O 1
ATOM 674 N N . LEU A 1 90 ? -16.454 -1.337 -3.231 1.00 96.25 90 LEU A N 1
ATOM 675 C CA . LEU A 1 90 ? -15.081 -1.298 -2.721 1.00 96.25 90 LEU A CA 1
ATOM 676 C C . LEU A 1 90 ? -14.430 -2.689 -2.691 1.00 96.25 90 LEU A C 1
ATOM 678 O O . LEU A 1 90 ? -13.277 -2.836 -3.082 1.00 96.25 90 LEU A O 1
ATOM 682 N N . ARG A 1 91 ? -15.169 -3.726 -2.269 1.00 95.81 91 ARG A N 1
ATOM 683 C CA . ARG A 1 91 ? -14.666 -5.110 -2.260 1.00 95.81 91 ARG A CA 1
ATOM 684 C C . ARG A 1 91 ? -14.415 -5.659 -3.663 1.00 95.81 91 ARG A C 1
ATOM 686 O O . ARG A 1 91 ? -13.504 -6.461 -3.823 1.00 95.81 91 ARG A O 1
ATOM 693 N N . ARG A 1 92 ? -15.196 -5.247 -4.667 1.00 95.25 92 ARG A N 1
ATOM 694 C CA . ARG A 1 92 ? -14.962 -5.649 -6.064 1.00 95.25 92 ARG A CA 1
ATOM 695 C C . ARG A 1 92 ? -13.702 -5.018 -6.646 1.00 95.25 92 ARG A C 1
ATOM 697 O O . ARG A 1 92 ? -13.018 -5.668 -7.424 1.00 95.25 92 ARG A O 1
ATOM 704 N N . ALA A 1 93 ? -13.371 -3.804 -6.212 1.00 95.56 93 ALA A N 1
ATOM 705 C CA . ALA A 1 93 ? -12.145 -3.132 -6.616 1.00 95.56 93 ALA A CA 1
ATOM 706 C C . ALA A 1 93 ? -10.878 -3.743 -5.990 1.00 95.56 93 ALA A C 1
ATOM 708 O O . ALA A 1 93 ? -9.780 -3.348 -6.374 1.00 95.56 93 ALA A O 1
ATOM 709 N N . VAL A 1 94 ? -10.994 -4.666 -5.022 1.00 96.81 94 VAL A N 1
ATOM 710 C CA . VAL A 1 94 ? -9.836 -5.283 -4.362 1.00 96.81 94 VAL A CA 1
ATOM 711 C C . VAL A 1 94 ? -9.034 -6.115 -5.349 1.00 96.81 94 VAL A C 1
ATOM 713 O O . VAL A 1 94 ? -9.557 -6.948 -6.085 1.00 96.81 94 VAL A O 1
ATOM 716 N N . VAL A 1 95 ? -7.727 -5.908 -5.296 1.00 95.38 95 VAL A N 1
ATOM 717 C CA . VAL A 1 95 ? -6.739 -6.602 -6.103 1.00 95.38 95 VAL A CA 1
ATOM 718 C C . VAL A 1 95 ? -5.995 -7.598 -5.226 1.00 95.38 95 VAL A C 1
ATOM 720 O O . VAL A 1 95 ? -5.549 -7.250 -4.128 1.00 95.38 95 VAL A O 1
ATOM 723 N N . SER A 1 96 ? -5.839 -8.823 -5.722 1.00 95.50 96 SER A N 1
ATOM 724 C CA . SER A 1 96 ? -5.078 -9.879 -5.056 1.00 95.50 96 SER A CA 1
ATOM 725 C C . SER A 1 96 ? -3.775 -10.181 -5.789 1.00 95.50 96 SER A C 1
ATOM 727 O O . SER A 1 96 ? -3.732 -10.142 -7.014 1.00 95.50 96 SER A O 1
ATOM 729 N N . TYR A 1 97 ? -2.737 -10.499 -5.022 1.00 93.31 97 TYR A N 1
ATOM 730 C CA . TYR A 1 97 ? -1.442 -10.978 -5.491 1.00 93.31 97 TYR A CA 1
ATOM 731 C C . TYR A 1 97 ? -1.077 -12.230 -4.697 1.00 93.31 97 TYR A C 1
ATOM 733 O O . TYR A 1 97 ? -1.108 -12.212 -3.467 1.00 93.31 97 TYR A O 1
ATOM 741 N N . CYS A 1 98 ? -0.795 -13.335 -5.382 1.00 90.88 98 CYS A N 1
ATOM 742 C CA . CYS A 1 98 ? -0.527 -14.645 -4.782 1.00 90.88 98 CYS A CA 1
ATOM 743 C C . CYS A 1 98 ? -1.615 -15.103 -3.786 1.00 90.88 98 CYS A C 1
ATOM 745 O O . CYS A 1 98 ? -1.332 -15.786 -2.803 1.00 90.88 98 CYS A O 1
ATOM 747 N N . GLY A 1 99 ? -2.875 -14.727 -4.037 1.00 92.00 99 GLY A N 1
ATOM 748 C CA . GLY A 1 99 ? -4.022 -15.037 -3.174 1.00 92.00 99 GLY A CA 1
ATOM 749 C C . GLY A 1 99 ? -4.214 -14.099 -1.975 1.00 92.00 99 GLY A C 1
ATOM 750 O O . GLY A 1 99 ? -5.201 -14.240 -1.254 1.00 92.00 99 GLY A O 1
ATOM 751 N N . GLU A 1 100 ? -3.331 -13.122 -1.776 1.00 95.56 100 GLU A N 1
ATOM 752 C CA . GLU A 1 100 ? -3.424 -12.134 -0.701 1.00 95.56 100 GLU A CA 1
ATOM 753 C C . GLU A 1 100 ? -3.949 -10.795 -1.239 1.00 95.56 100 GLU A C 1
ATOM 755 O O . GLU A 1 100 ? -3.573 -10.387 -2.336 1.00 95.56 100 GLU A O 1
ATOM 760 N N . PRO A 1 101 ? -4.827 -10.075 -0.518 1.00 97.31 101 PRO A N 1
ATOM 761 C CA . PRO A 1 101 ? -5.284 -8.760 -0.952 1.00 97.31 101 PRO A CA 1
ATOM 762 C C . PRO A 1 101 ? -4.147 -7.744 -0.794 1.00 97.31 101 PRO A C 1
ATOM 764 O O . PRO A 1 101 ? -3.534 -7.665 0.270 1.00 97.31 101 PRO A O 1
ATOM 767 N N . VAL A 1 102 ? -3.873 -6.960 -1.837 1.00 96.44 102 VAL A N 1
ATOM 768 C CA . VAL A 1 102 ? -2.719 -6.042 -1.884 1.00 96.44 102 VAL A CA 1
ATOM 769 C C . VAL A 1 102 ? -3.069 -4.610 -2.266 1.00 96.44 102 VAL A C 1
ATOM 771 O O . VAL A 1 102 ? -2.175 -3.775 -2.319 1.00 96.44 102 VAL A O 1
ATOM 774 N N . GLY A 1 103 ? -4.336 -4.295 -2.531 1.00 96.88 103 GLY A N 1
ATOM 775 C CA . GLY A 1 103 ? -4.756 -2.935 -2.863 1.00 96.88 103 GLY A CA 1
ATOM 776 C C . GLY A 1 103 ? -6.141 -2.871 -3.493 1.00 96.88 103 GLY A C 1
ATOM 777 O O . GLY A 1 103 ? -6.865 -3.866 -3.510 1.00 96.88 103 GLY A O 1
ATOM 778 N N . THR A 1 104 ? -6.499 -1.707 -4.035 1.00 97.25 104 THR A N 1
ATOM 779 C CA . THR A 1 104 ? -7.707 -1.514 -4.851 1.00 97.25 104 THR A CA 1
ATOM 780 C C . THR A 1 104 ? -7.352 -0.867 -6.186 1.00 97.25 104 THR A C 1
ATOM 782 O O . THR A 1 104 ? -6.517 0.040 -6.200 1.00 97.25 104 THR A O 1
ATOM 785 N N . VAL A 1 105 ? -7.976 -1.294 -7.289 1.00 94.62 105 VAL A N 1
ATOM 786 C CA . VAL A 1 105 ? -7.836 -0.610 -8.589 1.00 94.62 105 VAL A CA 1
ATOM 787 C C . VAL A 1 105 ? -8.372 0.820 -8.510 1.00 94.62 105 VAL A C 1
ATOM 789 O O . VAL A 1 105 ? -9.284 1.097 -7.728 1.00 94.62 105 VAL A O 1
ATOM 792 N N . ALA A 1 106 ? -7.825 1.724 -9.325 1.00 90.81 106 ALA A N 1
ATOM 793 C CA . ALA A 1 106 ? -8.291 3.109 -9.378 1.00 90.81 106 ALA A CA 1
ATOM 794 C C . ALA A 1 106 ? -9.712 3.236 -9.947 1.00 90.81 106 ALA A C 1
ATOM 796 O O . ALA A 1 106 ? -10.503 4.033 -9.443 1.00 90.81 106 ALA A O 1
ATOM 797 N N . ALA A 1 107 ? -10.059 2.446 -10.968 1.00 88.81 107 ALA A N 1
ATOM 798 C CA . ALA A 1 107 ? -11.430 2.359 -11.455 1.00 88.81 107 ALA A CA 1
ATOM 799 C C . ALA A 1 107 ? -11.772 0.960 -11.977 1.00 88.81 107 ALA A C 1
ATOM 801 O O . ALA A 1 107 ? -11.004 0.335 -12.705 1.00 88.81 107 ALA A O 1
ATOM 802 N N . GLU A 1 108 ? -12.976 0.501 -11.643 1.00 83.62 108 GLU A N 1
ATOM 803 C CA . GLU A 1 108 ? -13.594 -0.687 -12.226 1.00 83.62 108 GLU A CA 1
ATOM 804 C C . GLU A 1 108 ? -14.650 -0.221 -13.241 1.00 83.62 108 GLU A C 1
ATOM 806 O O . GLU A 1 108 ? -15.821 -0.055 -12.900 1.00 83.62 108 GLU A O 1
ATOM 811 N N . ASP A 1 109 ? -14.222 0.052 -14.477 1.00 79.06 109 ASP A N 1
ATOM 812 C CA . ASP A 1 109 ? -15.116 0.464 -15.565 1.00 79.06 109 ASP A CA 1
ATOM 813 C C . ASP A 1 109 ? -15.287 -0.674 -16.592 1.00 79.06 109 ASP A C 1
ATOM 815 O O . ASP A 1 109 ? -14.360 -0.953 -17.357 1.00 79.06 109 ASP A O 1
ATOM 819 N N . PRO A 1 110 ? -16.453 -1.348 -16.629 1.00 72.12 110 PRO A N 1
ATOM 820 C CA . PRO A 1 110 ? -16.716 -2.421 -17.583 1.00 72.12 110 PRO A CA 1
ATOM 821 C C . PRO A 1 110 ? -16.935 -1.931 -19.026 1.00 72.12 110 PRO A C 1
ATOM 823 O O . PRO A 1 110 ? -16.908 -2.753 -19.941 1.00 72.12 110 PRO A O 1
ATOM 826 N N . GLU A 1 111 ? -17.169 -0.634 -19.249 1.00 72.81 111 GLU A N 1
ATOM 827 C CA . GLU A 1 111 ? -17.426 -0.055 -20.575 1.00 72.81 111 GLU A CA 1
ATOM 828 C C . GLU A 1 111 ? -16.164 0.548 -21.217 1.00 72.81 111 GLU A C 1
ATOM 830 O O . GLU A 1 111 ? -16.157 0.857 -22.411 1.00 72.81 111 GLU A O 1
ATOM 835 N N . CYS A 1 112 ? -15.072 0.678 -20.459 1.00 63.53 112 CYS A N 1
ATOM 836 C CA . CYS A 1 112 ? -13.834 1.280 -20.937 1.00 63.53 112 CYS A CA 1
ATOM 837 C C . CYS A 1 112 ? -12.896 0.242 -21.579 1.00 63.53 112 CYS A C 1
ATOM 839 O O . CYS A 1 112 ? -12.207 -0.520 -20.903 1.00 63.53 112 CYS A O 1
ATOM 841 N N . THR A 1 113 ? -12.827 0.235 -22.914 1.00 59.22 113 THR A N 1
ATOM 842 C CA . THR A 1 113 ? -11.895 -0.608 -23.692 1.00 59.22 113 THR A CA 1
ATOM 843 C C . THR A 1 113 ? -10.432 -0.153 -23.641 1.00 59.22 113 THR A C 1
ATOM 845 O O . THR A 1 113 ? -9.549 -0.929 -24.000 1.00 59.22 113 THR A O 1
ATOM 848 N N . GLU A 1 114 ? -10.156 1.082 -23.211 1.00 61.12 114 GLU A N 1
ATOM 849 C CA . GLU A 1 114 ? -8.803 1.646 -23.125 1.00 61.12 114 GLU A CA 1
ATOM 850 C C . GLU A 1 114 ? -8.445 1.938 -21.663 1.00 61.12 114 GLU A C 1
ATOM 852 O O . GLU A 1 114 ? -8.684 3.023 -21.134 1.00 61.12 114 GLU A O 1
ATOM 857 N N . THR A 1 115 ? -7.850 0.957 -20.984 1.00 64.75 115 THR A N 1
ATOM 858 C CA . THR A 1 115 ? -7.376 1.112 -19.604 1.00 64.75 115 THR A CA 1
ATOM 859 C C . THR A 1 115 ? -6.118 1.981 -19.584 1.00 64.75 115 THR A C 1
ATOM 861 O O . THR A 1 115 ? -4.994 1.483 -19.634 1.00 64.75 115 THR A O 1
ATOM 864 N N . LEU A 1 116 ? -6.306 3.300 -19.524 1.00 66.50 116 LEU A N 1
ATOM 865 C CA . LEU A 1 116 ? -5.257 4.330 -19.533 1.00 66.50 116 LEU A CA 1
ATOM 866 C C . LEU A 1 116 ? -4.353 4.354 -18.281 1.00 66.50 116 LEU A C 1
ATOM 868 O O . LEU A 1 116 ? -3.716 5.377 -18.072 1.00 66.50 116 LEU A O 1
ATOM 872 N N . ASN A 1 117 ? -4.249 3.238 -17.534 1.00 79.56 117 ASN A N 1
ATOM 873 C CA . ASN A 1 117 ? -3.676 3.001 -16.190 1.00 79.56 117 ASN A CA 1
ATOM 874 C C . ASN A 1 117 ? -4.686 2.890 -15.030 1.00 79.56 117 ASN A C 1
ATOM 876 O O . ASN A 1 117 ? -4.288 2.594 -13.907 1.00 79.56 117 ASN A O 1
ATOM 880 N N . TYR A 1 118 ? -5.986 3.058 -15.279 1.00 83.25 118 TYR A N 1
ATOM 881 C CA . TYR A 1 118 ? -7.017 2.956 -14.234 1.00 83.25 118 TYR A CA 1
ATOM 882 C C . TYR A 1 118 ? -7.196 1.548 -13.641 1.00 83.25 118 TYR A C 1
ATOM 884 O O . TYR A 1 118 ? -7.798 1.384 -12.583 1.00 83.25 118 TYR A O 1
ATOM 892 N N . ASP A 1 119 ? -6.635 0.541 -14.303 1.00 87.62 119 ASP A N 1
ATOM 893 C CA . ASP A 1 119 ? -6.556 -0.847 -13.859 1.00 87.62 119 ASP A CA 1
ATOM 894 C C . ASP A 1 119 ? -5.384 -1.113 -12.894 1.00 87.62 119 ASP A C 1
ATOM 896 O O . ASP A 1 119 ? -5.160 -2.253 -12.486 1.00 87.62 119 ASP A O 1
ATOM 900 N N . GLN A 1 120 ? -4.617 -0.079 -12.538 1.00 92.50 120 GLN A N 1
ATOM 901 C CA . GLN A 1 120 ? -3.505 -0.159 -11.596 1.00 92.50 120 GLN A CA 1
ATOM 902 C C . GLN A 1 120 ? -3.923 0.241 -10.176 1.00 92.50 120 GLN A C 1
ATOM 904 O O . GLN A 1 120 ? -4.909 0.950 -9.959 1.00 92.50 120 GLN A O 1
ATOM 909 N N . VAL A 1 121 ? -3.121 -0.180 -9.199 1.00 95.75 121 VAL A N 1
ATOM 910 C CA . VAL A 1 121 ? -3.240 0.246 -7.802 1.00 95.75 121 VAL A CA 1
ATOM 911 C C . VAL A 1 121 ? -2.352 1.467 -7.594 1.00 95.75 121 VAL A C 1
ATOM 913 O O . VAL A 1 121 ? -1.129 1.340 -7.551 1.00 95.75 121 VAL A O 1
ATOM 916 N N . PHE A 1 122 ? -2.950 2.649 -7.452 1.00 95.06 122 PHE A N 1
ATOM 917 C CA . PHE A 1 122 ? -2.221 3.879 -7.130 1.00 95.06 122 PHE A CA 1
ATOM 918 C C . PHE A 1 122 ? -2.034 4.037 -5.628 1.00 95.06 122 PHE A C 1
ATOM 920 O O . PHE A 1 122 ? -2.965 3.817 -4.850 1.00 95.06 122 PHE A O 1
ATOM 927 N N . ILE A 1 123 ? -0.849 4.496 -5.214 1.00 94.75 123 ILE A N 1
ATOM 928 C CA . ILE A 1 123 ? -0.560 4.657 -3.786 1.00 94.75 123 ILE A CA 1
ATOM 929 C C . ILE A 1 123 ? -1.502 5.671 -3.137 1.00 94.75 123 ILE A C 1
ATOM 931 O O . ILE A 1 123 ? -2.060 5.393 -2.077 1.00 94.75 123 ILE A O 1
ATOM 935 N N . ARG A 1 124 ? -1.712 6.828 -3.775 1.00 94.38 124 ARG A N 1
ATOM 936 C CA . ARG A 1 124 ? -2.585 7.887 -3.244 1.00 94.38 124 ARG A CA 1
ATOM 937 C C . ARG A 1 124 ? -4.063 7.481 -3.229 1.00 94.38 124 ARG A C 1
ATOM 939 O O . ARG A 1 124 ? -4.750 7.759 -2.250 1.00 94.38 124 ARG A O 1
ATOM 946 N N . ASP A 1 125 ? -4.533 6.797 -4.272 1.00 95.38 125 ASP A N 1
ATOM 947 C CA . ASP A 1 125 ? -5.930 6.375 -4.418 1.00 95.38 125 ASP A CA 1
ATOM 948 C C . ASP A 1 125 ? -6.280 5.261 -3.422 1.00 95.38 125 ASP A C 1
ATOM 950 O O . ASP A 1 125 ? -7.413 5.178 -2.952 1.00 95.38 125 ASP A O 1
ATOM 954 N N . PHE A 1 126 ? -5.300 4.437 -3.033 1.00 97.88 126 PHE A N 1
ATOM 955 C CA . PHE A 1 126 ? -5.511 3.390 -2.039 1.00 97.88 126 PHE A CA 1
ATOM 956 C C . PHE A 1 126 ? -5.646 3.923 -0.604 1.00 97.88 126 PHE A C 1
ATOM 958 O O . PHE A 1 126 ? -6.271 3.261 0.219 1.00 97.88 126 PHE A O 1
ATOM 965 N N . VAL A 1 127 ? -5.123 5.110 -0.269 1.00 97.38 127 VAL A N 1
ATOM 966 C CA . VAL A 1 127 ? -5.193 5.666 1.101 1.00 97.38 127 VAL A CA 1
ATOM 967 C C . VAL A 1 127 ? -6.623 5.706 1.672 1.00 97.38 127 VAL A C 1
ATOM 969 O O . VAL A 1 127 ? -6.816 5.181 2.772 1.00 97.38 127 VAL A O 1
ATOM 972 N N . PRO A 1 128 ? -7.643 6.274 0.993 1.00 97.50 128 PRO A N 1
ATOM 973 C CA . PRO A 1 128 ? -9.016 6.251 1.505 1.00 97.50 128 PRO A CA 1
ATOM 974 C C . PRO A 1 128 ? -9.578 4.829 1.654 1.00 97.50 128 PRO A C 1
ATOM 976 O O . PRO A 1 128 ? -10.200 4.535 2.677 1.00 97.50 128 PRO A O 1
ATOM 979 N N . SER A 1 129 ? -9.317 3.928 0.699 1.00 97.88 129 SER A N 1
ATOM 980 C CA . SER A 1 129 ? -9.707 2.512 0.791 1.00 97.88 129 SER A CA 1
ATOM 981 C C . SER A 1 129 ? -9.081 1.842 2.014 1.00 97.88 129 SER A C 1
ATOM 983 O O . SER A 1 129 ? -9.765 1.182 2.793 1.00 97.88 129 SER A O 1
ATOM 985 N N . ALA A 1 130 ? -7.784 2.058 2.226 1.00 97.94 130 ALA A N 1
ATOM 986 C CA . ALA A 1 130 ? -7.029 1.503 3.335 1.00 97.94 130 ALA A CA 1
ATOM 987 C C . ALA A 1 130 ? -7.577 1.976 4.684 1.00 97.94 130 ALA A C 1
ATOM 989 O O . ALA A 1 130 ? -7.771 1.162 5.582 1.00 97.94 130 ALA A O 1
ATOM 990 N N . LEU A 1 131 ? -7.888 3.269 4.824 1.00 97.50 131 LEU A N 1
ATOM 991 C CA . LEU A 1 131 ? -8.515 3.799 6.036 1.00 97.50 131 LEU A CA 1
ATOM 992 C C . LEU A 1 131 ? -9.885 3.157 6.292 1.00 97.50 131 LEU A C 1
ATOM 994 O O . LEU A 1 131 ? -10.165 2.783 7.431 1.00 97.50 131 LEU A O 1
ATOM 998 N N . ALA A 1 132 ? -10.705 2.962 5.254 1.00 97.00 132 ALA A N 1
ATOM 999 C CA . ALA A 1 132 ? -11.990 2.276 5.386 1.00 97.00 132 ALA A CA 1
ATOM 1000 C C . ALA A 1 132 ? -11.822 0.824 5.871 1.00 97.00 132 ALA A C 1
ATOM 1002 O O . ALA A 1 132 ? -12.517 0.398 6.795 1.00 97.00 132 ALA A O 1
ATOM 1003 N N . PHE A 1 133 ? -10.872 0.074 5.302 1.00 97.94 133 PHE A N 1
ATOM 1004 C CA . PHE A 1 133 ? -10.562 -1.293 5.732 1.00 97.94 133 PHE A CA 1
ATOM 1005 C C . PHE A 1 133 ? -10.020 -1.349 7.168 1.00 97.94 133 PHE A C 1
ATOM 1007 O O . PHE A 1 133 ? -10.483 -2.171 7.960 1.00 97.94 133 PHE A O 1
ATOM 1014 N N . LEU A 1 134 ? -9.121 -0.432 7.547 1.00 97.19 134 LEU A N 1
ATOM 1015 C CA . LEU A 1 134 ? -8.595 -0.330 8.914 1.00 97.19 134 LEU A CA 1
ATOM 1016 C C . LEU A 1 134 ? -9.703 -0.066 9.936 1.00 97.19 134 LEU A C 1
ATOM 1018 O O . LEU A 1 134 ? -9.743 -0.724 10.971 1.00 97.19 134 LEU A O 1
ATOM 1022 N N . MET A 1 135 ? -10.628 0.851 9.635 1.00 94.12 135 MET A N 1
ATOM 1023 C CA . MET A 1 135 ? -11.772 1.148 10.506 1.00 94.12 135 MET A CA 1
ATOM 1024 C C . MET A 1 135 ? -12.731 -0.040 10.653 1.00 94.12 135 MET A C 1
ATOM 1026 O O . MET A 1 135 ? -13.421 -0.141 11.665 1.00 94.12 135 MET A O 1
ATOM 1030 N N . ARG A 1 136 ? -12.760 -0.958 9.677 1.00 93.62 136 ARG A N 1
ATOM 1031 C CA . ARG A 1 136 ? -13.544 -2.201 9.740 1.00 93.62 136 ARG A CA 1
ATOM 1032 C C . ARG A 1 136 ? -12.788 -3.378 10.368 1.00 93.62 136 ARG A C 1
ATOM 1034 O O . ARG A 1 136 ? -13.357 -4.456 10.506 1.00 93.62 136 ARG A O 1
ATOM 1041 N N . GLY A 1 137 ? -11.525 -3.185 10.752 1.00 95.25 137 GLY A N 1
ATOM 1042 C CA . GLY A 1 137 ? -10.663 -4.238 11.298 1.00 95.25 137 GLY A CA 1
ATOM 1043 C C . GLY A 1 137 ? -10.077 -5.187 10.247 1.00 95.25 137 GLY A C 1
ATOM 1044 O O . GLY A 1 137 ? -9.443 -6.176 10.605 1.00 95.25 137 GLY A O 1
ATOM 1045 N N . GLU A 1 138 ? -10.244 -4.897 8.956 1.00 97.00 138 GLU A N 1
ATOM 1046 C CA . GLU A 1 138 ? -9.671 -5.670 7.850 1.00 97.00 138 GLU A CA 1
ATOM 1047 C C . GLU A 1 138 ? -8.258 -5.149 7.539 1.00 97.00 138 GLU A C 1
ATOM 1049 O O . GLU A 1 138 ? -8.026 -4.408 6.589 1.00 97.00 138 GLU A O 1
ATOM 1054 N N . THR A 1 139 ? -7.291 -5.487 8.389 1.00 97.25 139 THR A N 1
ATOM 1055 C CA . THR A 1 139 ? -5.959 -4.854 8.390 1.00 97.25 139 THR A CA 1
ATOM 1056 C C . THR A 1 139 ? -4.972 -5.477 7.401 1.00 97.25 139 THR A C 1
ATOM 1058 O O . THR A 1 139 ? -4.025 -4.809 6.979 1.00 97.25 139 THR A O 1
ATOM 1061 N N . GLU A 1 140 ? -5.196 -6.732 7.004 1.00 97.81 140 GLU A N 1
ATOM 1062 C CA . GLU A 1 140 ? -4.282 -7.520 6.163 1.00 97.81 140 GLU A CA 1
ATOM 1063 C C . GLU A 1 140 ? -4.019 -6.869 4.800 1.00 97.81 140 GLU A C 1
ATOM 1065 O O . GLU A 1 140 ? -2.867 -6.751 4.390 1.00 97.81 140 GLU A O 1
ATOM 1070 N N . ILE A 1 141 ? -5.054 -6.341 4.135 1.00 98.06 141 ILE A N 1
ATOM 1071 C CA . ILE A 1 141 ? -4.894 -5.661 2.838 1.00 98.06 141 ILE A CA 1
ATOM 1072 C C . ILE A 1 141 ? -3.930 -4.473 2.925 1.00 98.06 141 ILE A C 1
ATOM 1074 O O . ILE A 1 141 ? -3.119 -4.250 2.028 1.00 98.06 141 ILE A O 1
ATOM 1078 N N . VAL A 1 142 ? -3.977 -3.727 4.032 1.00 98.25 142 VAL A N 1
ATOM 1079 C CA . VAL A 1 142 ? -3.111 -2.563 4.249 1.00 98.25 142 VAL A CA 1
ATOM 1080 C C . VAL A 1 142 ? -1.697 -3.002 4.601 1.00 98.25 142 VAL A C 1
ATOM 1082 O O . VAL A 1 142 ? -0.732 -2.433 4.093 1.00 98.25 142 VAL A 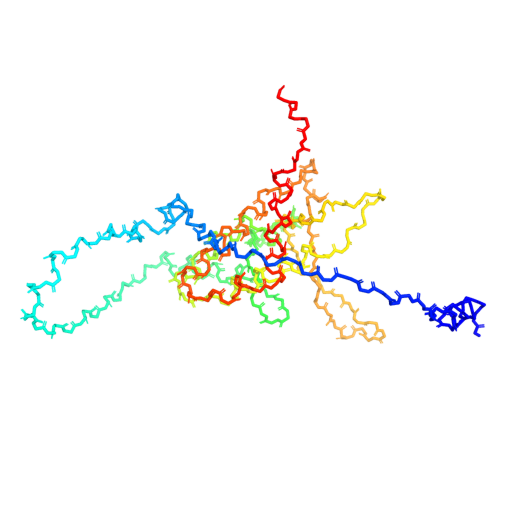O 1
ATOM 1085 N N . ARG A 1 143 ? -1.563 -4.043 5.427 1.00 97.88 143 ARG A N 1
ATOM 1086 C CA . ARG A 1 143 ? -0.268 -4.632 5.772 1.00 97.88 143 ARG A CA 1
ATOM 1087 C C . ARG A 1 143 ? 0.469 -5.128 4.527 1.00 97.88 143 ARG A C 1
ATOM 1089 O O . ARG A 1 143 ? 1.644 -4.807 4.343 1.00 97.88 143 ARG A O 1
ATOM 1096 N N . ASN A 1 144 ? -0.225 -5.867 3.668 1.00 97.81 144 ASN A N 1
ATOM 1097 C CA . ASN A 1 144 ? 0.336 -6.429 2.445 1.00 97.81 144 ASN A CA 1
ATOM 1098 C C . ASN A 1 144 ? 0.681 -5.329 1.444 1.00 97.81 144 ASN A C 1
ATOM 1100 O O . ASN A 1 144 ? 1.795 -5.314 0.921 1.00 97.81 144 ASN A O 1
ATOM 1104 N N . PHE A 1 145 ? -0.207 -4.347 1.257 1.00 97.94 145 PHE A N 1
ATOM 1105 C CA . PHE A 1 145 ? 0.082 -3.166 0.445 1.00 97.94 145 PHE A CA 1
ATOM 1106 C C . PHE A 1 145 ? 1.379 -2.472 0.896 1.00 97.94 145 PHE A C 1
ATOM 1108 O O . PHE A 1 145 ? 2.261 -2.215 0.075 1.00 97.94 145 PHE A O 1
ATOM 1115 N N . LEU A 1 146 ? 1.543 -2.204 2.199 1.00 97.31 146 LEU A N 1
ATOM 1116 C CA . LEU A 1 146 ? 2.732 -1.532 2.738 1.00 97.31 146 LEU A CA 1
ATOM 1117 C C . LEU A 1 146 ? 4.019 -2.326 2.470 1.00 97.31 146 LEU A C 1
ATOM 1119 O O . LEU A 1 146 ? 5.028 -1.738 2.081 1.00 97.31 146 LEU A O 1
ATOM 1123 N N . LEU A 1 147 ? 3.988 -3.647 2.661 1.00 95.50 147 LEU A N 1
ATOM 1124 C CA . LEU A 1 147 ? 5.154 -4.515 2.484 1.00 95.50 147 LEU A CA 1
ATOM 1125 C C . LEU A 1 147 ? 5.525 -4.718 1.013 1.00 95.50 147 LEU A C 1
ATOM 1127 O O . LEU A 1 147 ? 6.704 -4.638 0.671 1.00 95.50 147 LEU A O 1
ATOM 1131 N N . HIS A 1 148 ? 4.546 -4.937 0.136 1.00 95.06 148 HIS A N 1
ATOM 1132 C CA . HIS A 1 148 ? 4.811 -5.109 -1.290 1.00 95.06 148 HIS A CA 1
ATOM 1133 C C . HIS A 1 148 ? 5.282 -3.809 -1.938 1.00 95.06 148 HIS A C 1
ATOM 1135 O O . HIS A 1 148 ? 6.249 -3.818 -2.693 1.00 95.06 148 HIS A O 1
ATOM 1141 N N . THR A 1 149 ? 4.691 -2.666 -1.591 1.00 94.56 149 THR A N 1
ATOM 1142 C CA . THR A 1 149 ? 5.168 -1.368 -2.100 1.00 94.56 149 THR A CA 1
ATOM 1143 C C . THR A 1 149 ? 6.570 -1.018 -1.589 1.00 94.56 149 THR A C 1
ATOM 1145 O O . THR A 1 149 ? 7.375 -0.475 -2.346 1.00 94.56 149 THR A O 1
ATOM 1148 N N . LEU A 1 150 ? 6.916 -1.401 -0.353 1.00 93.62 150 LEU A N 1
ATOM 1149 C CA . LEU A 1 150 ? 8.287 -1.310 0.160 1.00 93.62 150 LEU A CA 1
ATOM 1150 C C . LEU A 1 150 ? 9.253 -2.225 -0.610 1.00 93.62 150 LEU A C 1
ATOM 1152 O O . LEU A 1 150 ? 10.369 -1.820 -0.928 1.00 93.62 150 LEU A O 1
ATOM 1156 N N . GLN A 1 151 ? 8.834 -3.448 -0.947 1.00 90.50 151 GLN A N 1
ATOM 1157 C CA . GLN A 1 151 ? 9.633 -4.350 -1.779 1.00 90.50 151 GLN A CA 1
ATOM 1158 C C . GLN A 1 151 ? 9.903 -3.727 -3.156 1.00 90.50 151 GLN A C 1
ATOM 1160 O O . GLN A 1 151 ? 11.047 -3.737 -3.613 1.00 90.50 151 GLN A O 1
ATOM 1165 N N . LEU A 1 152 ? 8.893 -3.115 -3.778 1.00 89.56 152 LEU A N 1
ATOM 1166 C CA . LEU A 1 152 ? 9.035 -2.403 -5.052 1.00 89.56 152 LEU A CA 1
ATOM 1167 C C . LEU A 1 152 ? 9.996 -1.207 -4.949 1.00 89.56 152 LEU A C 1
ATOM 1169 O O . LEU A 1 152 ? 10.755 -0.953 -5.878 1.00 89.56 152 LEU A O 1
ATOM 1173 N N . GLN A 1 153 ? 10.057 -0.517 -3.806 1.00 84.75 153 GLN A N 1
ATOM 1174 C CA . GLN A 1 153 ? 11.033 0.559 -3.569 1.00 84.75 153 GLN A CA 1
ATOM 1175 C C . GLN A 1 153 ? 12.493 0.088 -3.706 1.00 84.75 153 GLN A C 1
ATOM 1177 O O . GLN A 1 153 ? 13.368 0.866 -4.108 1.00 84.75 153 GLN A O 1
ATOM 1182 N N . SER A 1 154 ? 12.749 -1.171 -3.335 1.00 71.12 154 SER A N 1
ATOM 1183 C CA . SER A 1 154 ? 14.078 -1.794 -3.314 1.00 71.12 154 SER A CA 1
ATOM 1184 C C . SER A 1 154 ? 14.515 -2.391 -4.654 1.00 71.12 154 SER A C 1
ATOM 1186 O O . SER A 1 154 ? 15.674 -2.786 -4.780 1.00 71.12 154 SER A O 1
ATOM 1188 N N . TRP A 1 155 ? 13.622 -2.448 -5.649 1.00 64.62 155 TRP A N 1
ATOM 1189 C CA . TRP A 1 155 ? 13.961 -2.958 -6.976 1.00 64.62 155 TRP A CA 1
ATOM 1190 C C . TRP A 1 155 ? 15.058 -2.110 -7.628 1.00 64.62 155 TRP A C 1
ATOM 1192 O O . TRP A 1 155 ? 15.042 -0.878 -7.564 1.00 64.62 155 TRP A O 1
ATOM 1202 N N . GLU A 1 156 ? 16.046 -2.786 -8.222 1.00 52.66 156 GLU A N 1
ATOM 1203 C CA . GLU A 1 156 ? 17.204 -2.141 -8.833 1.00 52.66 156 GLU A CA 1
ATOM 1204 C C . GLU A 1 156 ? 16.778 -1.400 -10.101 1.00 52.66 156 GLU A C 1
ATOM 1206 O O . GLU A 1 156 ? 16.380 -1.984 -11.108 1.00 52.66 156 GLU A O 1
ATOM 1211 N N . LYS A 1 157 ? 16.839 -0.073 -10.023 1.00 58.41 157 LYS A N 1
ATOM 1212 C CA . LYS A 1 157 ? 16.387 0.822 -11.075 1.00 58.41 157 LYS A CA 1
ATOM 1213 C C . LYS A 1 157 ? 17.503 1.022 -12.096 1.00 58.41 157 LYS A C 1
ATOM 1215 O O . LYS A 1 157 ? 18.447 1.776 -11.849 1.00 58.41 157 LYS A O 1
ATOM 1220 N N . THR A 1 158 ? 17.392 0.380 -13.250 1.00 44.50 158 THR A N 1
ATOM 1221 C CA . THR A 1 158 ? 18.201 0.734 -14.420 1.00 44.50 158 THR A CA 1
ATOM 1222 C C . THR A 1 158 ? 17.276 1.252 -15.512 1.00 44.50 158 THR A C 1
ATOM 1224 O O . THR A 1 158 ? 16.651 0.483 -16.228 1.00 44.50 158 THR A O 1
ATOM 1227 N N . VAL A 1 159 ? 17.171 2.578 -15.623 1.00 43.69 159 VAL A N 1
ATOM 1228 C CA . VAL A 1 159 ? 16.512 3.235 -16.758 1.00 43.69 159 VAL A CA 1
ATOM 1229 C C . VAL A 1 159 ? 17.585 4.048 -17.474 1.00 43.69 159 VAL A C 1
ATOM 1231 O O . VAL A 1 159 ? 18.097 5.015 -16.922 1.00 43.69 159 VAL A O 1
ATOM 1234 N N . ASP A 1 160 ? 17.989 3.625 -18.672 1.00 40.41 160 ASP A N 1
ATOM 1235 C CA . ASP A 1 160 ? 18.807 4.423 -19.602 1.00 40.41 160 ASP A CA 1
ATOM 1236 C C . ASP A 1 160 ? 20.048 5.115 -18.988 1.00 40.41 160 ASP A C 1
ATOM 1238 O O . ASP A 1 160 ? 20.243 6.324 -19.120 1.00 40.41 160 ASP A O 1
ATOM 1242 N N . CYS A 1 161 ? 20.911 4.350 -18.304 1.00 41.97 161 CYS A N 1
ATOM 1243 C CA . CYS A 1 161 ? 22.134 4.841 -17.634 1.00 41.97 161 CYS A CA 1
ATOM 1244 C C . CYS A 1 161 ? 21.901 5.826 -16.466 1.00 41.97 161 CYS A C 1
ATOM 1246 O O . CYS A 1 161 ? 22.859 6.423 -15.969 1.00 41.97 161 CYS A O 1
ATOM 1248 N N . TYR A 1 162 ? 20.660 5.966 -15.997 1.00 41.91 162 TYR A N 1
ATOM 1249 C CA . TYR A 1 162 ? 20.274 6.731 -14.818 1.00 41.91 162 TYR A CA 1
ATOM 1250 C C . TYR A 1 162 ? 19.596 5.799 -13.807 1.00 41.91 162 TYR A C 1
ATOM 1252 O O . TYR A 1 162 ? 18.650 5.077 -14.118 1.00 41.91 162 TYR A O 1
ATOM 1260 N N . SER A 1 163 ? 20.090 5.791 -12.574 1.00 49.53 163 SER A N 1
ATOM 1261 C CA . SER A 1 163 ? 19.435 5.086 -11.475 1.00 49.53 163 SER A CA 1
ATOM 1262 C C . SER A 1 163 ? 18.543 6.089 -10.746 1.00 49.53 163 SER A C 1
ATOM 1264 O O . SER A 1 163 ? 19.092 6.942 -10.041 1.00 49.53 163 SER A O 1
ATOM 1266 N N . PRO A 1 164 ? 17.199 6.057 -10.903 1.00 52.50 164 PRO A N 1
ATOM 1267 C CA . PRO A 1 164 ? 16.325 6.891 -10.094 1.00 52.50 164 PRO A CA 1
ATOM 1268 C C . PRO A 1 164 ? 16.657 6.698 -8.616 1.00 52.50 164 PRO A C 1
ATOM 1270 O O . PRO A 1 164 ? 17.003 5.592 -8.190 1.00 52.50 164 PRO A O 1
ATOM 1273 N N . GLY A 1 165 ? 16.599 7.790 -7.851 1.00 56.00 165 GLY A N 1
ATOM 1274 C CA . GLY A 1 165 ? 17.107 7.831 -6.483 1.00 56.00 165 GLY A CA 1
ATOM 1275 C C . GLY A 1 165 ? 16.678 6.610 -5.664 1.00 56.00 165 GLY A C 1
ATOM 1276 O O . GLY A 1 165 ? 15.500 6.215 -5.665 1.00 56.00 165 GLY A O 1
ATOM 1277 N N . GLN A 1 166 ? 17.649 5.984 -4.990 1.00 63.53 166 GLN A N 1
ATOM 1278 C CA . GLN A 1 166 ? 17.382 4.957 -3.983 1.00 63.53 166 GLN A CA 1
ATOM 1279 C C . GLN A 1 166 ? 16.322 5.522 -3.025 1.00 63.53 166 GLN A C 1
ATOM 1281 O O . GLN A 1 166 ? 16.546 6.568 -2.424 1.00 63.53 166 GLN A O 1
ATOM 1286 N N . GLY A 1 167 ? 15.147 4.889 -2.948 1.00 69.94 167 GLY A N 1
ATOM 1287 C CA . GLY A 1 167 ? 14.032 5.388 -2.132 1.00 69.94 167 GLY A CA 1
ATOM 1288 C C . GLY A 1 167 ? 12.766 5.834 -2.841 1.00 69.94 167 GLY A C 1
ATOM 1289 O O . GLY A 1 167 ? 11.754 6.005 -2.165 1.00 69.94 167 GLY A O 1
ATOM 1290 N N . LEU A 1 168 ? 12.785 6.027 -4.164 1.00 81.62 168 LEU A N 1
ATOM 1291 C CA . LEU A 1 168 ? 11.566 6.425 -4.872 1.00 81.62 168 LEU A CA 1
ATOM 1292 C C . LEU A 1 168 ? 10.529 5.302 -4.759 1.00 81.62 168 LEU A C 1
ATOM 1294 O O . LEU A 1 168 ? 10.836 4.171 -5.144 1.00 81.62 168 LEU A O 1
ATOM 1298 N N . MET A 1 169 ? 9.357 5.626 -4.214 1.00 90.19 169 MET A N 1
ATOM 1299 C CA . MET A 1 169 ? 8.182 4.753 -4.201 1.00 90.19 169 MET A CA 1
ATOM 1300 C C . MET A 1 169 ? 7.507 4.779 -5.578 1.00 90.19 169 MET A C 1
ATOM 1302 O O . MET A 1 169 ? 7.552 5.822 -6.234 1.00 90.19 169 MET A O 1
ATOM 1306 N N . PRO A 1 170 ? 6.888 3.676 -6.032 1.00 90.75 170 PRO A N 1
ATOM 1307 C CA . PRO A 1 170 ? 6.130 3.691 -7.277 1.00 90.75 170 PRO A CA 1
ATOM 1308 C C . PRO A 1 170 ? 4.905 4.610 -7.157 1.00 90.75 170 PRO A C 1
ATOM 1310 O O . PRO A 1 170 ? 4.352 4.773 -6.072 1.00 90.75 170 PRO A O 1
ATOM 1313 N N . ALA A 1 171 ? 4.475 5.203 -8.268 1.00 91.38 171 ALA A N 1
ATOM 1314 C CA . ALA A 1 171 ? 3.199 5.914 -8.353 1.00 91.38 171 ALA A CA 1
ATOM 1315 C C . ALA A 1 171 ? 2.033 4.922 -8.239 1.00 91.38 171 ALA A C 1
ATOM 1317 O O . ALA A 1 171 ? 1.051 5.148 -7.521 1.00 91.38 171 ALA A O 1
ATOM 1318 N N . SER A 1 172 ? 2.182 3.802 -8.940 1.00 92.69 172 SER A N 1
ATOM 1319 C CA . SER A 1 172 ? 1.217 2.719 -9.024 1.00 92.69 172 SER A CA 1
ATOM 1320 C C . SER A 1 172 ? 1.908 1.395 -9.327 1.00 92.69 172 SER A C 1
ATOM 1322 O O . SER A 1 172 ? 3.096 1.347 -9.642 1.00 92.69 172 SER A O 1
ATOM 1324 N N . PHE A 1 173 ? 1.176 0.295 -9.209 1.00 93.75 173 PHE A N 1
ATOM 1325 C CA . PHE A 1 173 ? 1.635 -1.009 -9.672 1.00 93.75 173 PHE A CA 1
ATOM 1326 C C . PHE A 1 173 ? 0.476 -1.822 -10.242 1.00 93.75 173 PHE A C 1
ATOM 1328 O O . PHE A 1 173 ? -0.692 -1.599 -9.908 1.00 93.75 173 PHE A O 1
ATOM 1335 N N . LYS A 1 174 ? 0.809 -2.795 -11.089 1.00 93.00 174 LYS A N 1
ATOM 1336 C CA . LYS A 1 174 ? -0.131 -3.764 -11.655 1.00 93.00 174 LYS A CA 1
ATOM 1337 C C . LYS A 1 174 ? 0.382 -5.181 -11.444 1.00 93.00 174 LYS A C 1
ATOM 1339 O O . LYS A 1 174 ? 1.585 -5.409 -11.457 1.00 93.00 174 LYS A O 1
ATOM 1344 N N . ILE A 1 175 ? -0.518 -6.148 -11.299 1.00 92.50 175 ILE A N 1
ATOM 1345 C CA . ILE A 1 175 ? -0.141 -7.563 -11.349 1.00 92.50 175 ILE A CA 1
ATOM 1346 C C . ILE A 1 175 ? -0.153 -8.036 -12.796 1.00 92.50 175 ILE A C 1
ATOM 1348 O O . ILE A 1 175 ? -1.148 -7.885 -13.511 1.00 92.50 175 ILE A O 1
ATOM 1352 N N . ARG A 1 176 ? 0.968 -8.605 -13.233 1.00 89.00 176 ARG A N 1
ATOM 1353 C CA . ARG A 1 176 ? 1.090 -9.297 -14.514 1.00 89.00 176 ARG A CA 1
ATOM 1354 C C . ARG A 1 176 ? 1.263 -10.781 -14.273 1.00 89.00 176 ARG A C 1
ATOM 1356 O O . ARG A 1 176 ? 1.975 -11.193 -13.367 1.00 89.00 176 ARG A O 1
ATOM 1363 N N . THR A 1 177 ? 0.653 -11.571 -15.136 1.00 86.31 177 THR A N 1
ATOM 1364 C CA . THR A 1 177 ? 0.820 -13.018 -15.147 1.00 86.31 177 THR A CA 1
ATOM 1365 C C . THR A 1 177 ? 1.835 -13.374 -16.227 1.00 86.31 177 THR A C 1
ATOM 1367 O O . THR A 1 177 ? 1.611 -13.088 -17.405 1.00 86.31 177 THR A O 1
ATOM 1370 N N . VAL A 1 178 ? 2.960 -13.967 -15.835 1.00 83.69 178 VAL A N 1
ATOM 1371 C CA . VAL A 1 178 ? 4.016 -14.426 -16.745 1.00 83.69 178 VAL A CA 1
ATOM 1372 C C . VAL A 1 178 ? 4.041 -15.956 -16.785 1.00 83.69 178 VAL A C 1
ATOM 1374 O O . VAL A 1 178 ? 3.805 -16.595 -15.761 1.00 83.69 178 VAL A O 1
ATOM 1377 N N . PRO A 1 179 ? 4.269 -16.584 -17.949 1.00 82.50 179 PRO A N 1
ATOM 1378 C CA . PRO A 1 179 ? 4.427 -18.033 -18.020 1.00 82.50 179 PRO A CA 1
ATOM 1379 C C . PRO A 1 179 ? 5.752 -18.458 -17.368 1.00 82.50 179 PRO A C 1
ATOM 1381 O O . PRO A 1 179 ? 6.778 -17.820 -17.603 1.00 82.50 179 PRO A O 1
ATOM 1384 N N . LEU A 1 180 ? 5.741 -19.542 -16.588 1.00 76.81 180 LEU A N 1
ATOM 1385 C CA . LEU A 1 180 ? 6.968 -20.185 -16.111 1.00 76.81 180 LEU A CA 1
ATOM 1386 C C . LEU A 1 180 ? 7.675 -20.877 -17.285 1.00 76.81 180 LEU A C 1
ATOM 1388 O O . LEU A 1 180 ? 7.035 -21.560 -18.090 1.00 76.81 180 LEU A O 1
ATOM 1392 N N . ASP A 1 181 ? 8.998 -20.729 -17.363 1.00 64.88 181 ASP A N 1
ATOM 1393 C CA . ASP A 1 181 ? 9.808 -21.379 -18.397 1.00 64.88 181 ASP A CA 1
ATOM 1394 C C . ASP A 1 181 ? 9.578 -22.906 -18.450 1.00 64.88 181 ASP A C 1
ATOM 1396 O O . ASP A 1 181 ? 9.330 -23.573 -17.443 1.00 64.88 181 ASP A O 1
ATOM 1400 N N . ASP A 1 182 ? 9.635 -23.440 -19.675 1.00 59.47 182 ASP A N 1
ATOM 1401 C CA . ASP A 1 182 ? 9.398 -24.830 -20.104 1.00 59.47 182 ASP A CA 1
ATOM 1402 C C . ASP A 1 182 ? 7.991 -25.430 -19.890 1.00 59.47 182 ASP A C 1
ATOM 1404 O O . ASP A 1 182 ? 7.686 -26.461 -20.500 1.00 59.47 182 ASP A O 1
ATOM 1408 N N . ASN A 1 183 ? 7.084 -24.790 -19.140 1.00 61.88 183 ASN A N 1
ATOM 1409 C CA . ASN A 1 183 ? 5.718 -25.293 -18.953 1.00 61.88 183 ASN A CA 1
ATOM 1410 C C . ASN A 1 183 ? 4.642 -24.219 -19.188 1.00 61.88 183 ASN A C 1
ATOM 1412 O O . ASN A 1 183 ? 4.300 -23.449 -18.296 1.00 61.88 183 ASN A O 1
ATOM 1416 N N . LYS A 1 184 ? 4.032 -24.231 -20.383 1.00 61.78 184 LYS A N 1
ATOM 1417 C CA . LYS A 1 184 ? 2.995 -23.271 -20.827 1.00 61.78 184 LYS A CA 1
ATOM 1418 C C . LYS A 1 184 ? 1.708 -23.256 -19.985 1.00 61.78 184 LYS A C 1
ATOM 1420 O O . LYS A 1 184 ? 0.845 -22.423 -20.242 1.00 61.78 184 LYS A O 1
ATOM 1425 N N . GLU A 1 185 ? 1.557 -24.180 -19.040 1.00 66.06 185 GLU A N 1
ATOM 1426 C CA . GLU A 1 185 ? 0.394 -24.276 -18.150 1.00 66.06 185 GLU A CA 1
ATOM 1427 C C . GLU A 1 185 ? 0.657 -23.714 -16.744 1.00 66.06 185 GLU A C 1
ATOM 1429 O O . GLU A 1 185 ? -0.286 -23.537 -15.975 1.00 66.06 185 GLU A O 1
ATOM 1434 N N . ALA A 1 186 ? 1.915 -23.421 -16.398 1.00 72.12 186 ALA A N 1
ATOM 1435 C CA . ALA A 1 186 ? 2.278 -22.805 -15.129 1.00 72.12 186 ALA A CA 1
ATOM 1436 C C . ALA A 1 186 ? 2.488 -21.300 -15.324 1.00 72.12 186 ALA A C 1
ATOM 1438 O O . ALA A 1 186 ? 3.225 -20.873 -16.211 1.00 72.12 186 ALA A O 1
ATOM 1439 N N . PHE A 1 187 ? 1.845 -20.500 -14.480 1.00 79.75 187 PHE A N 1
ATOM 1440 C CA . PHE A 1 187 ? 1.940 -19.048 -14.505 1.00 79.75 187 PHE A CA 1
ATOM 1441 C C . PHE A 1 187 ? 2.387 -18.521 -13.140 1.00 79.75 187 PHE A C 1
ATOM 1443 O O . PHE A 1 187 ? 2.006 -19.079 -12.112 1.00 79.75 187 PHE A O 1
ATOM 1450 N N . GLU A 1 188 ? 3.159 -17.441 -13.141 1.00 85.56 188 GLU A N 1
ATOM 1451 C CA . GLU A 1 188 ? 3.549 -16.687 -11.951 1.00 85.56 188 GLU A CA 1
ATOM 1452 C C . GLU A 1 188 ? 2.996 -15.270 -12.029 1.00 85.56 188 GLU A C 1
ATOM 1454 O O . GLU A 1 188 ? 2.962 -14.641 -13.089 1.00 85.56 188 GLU A O 1
ATOM 1459 N N . GLU A 1 189 ? 2.528 -14.780 -10.889 1.00 89.06 189 GLU A N 1
ATOM 1460 C CA . GLU A 1 189 ? 2.140 -13.391 -10.733 1.00 89.06 189 GLU A CA 1
ATOM 1461 C C . GLU A 1 189 ? 3.378 -12.571 -10.378 1.00 89.06 189 GLU A C 1
ATOM 1463 O O . GLU A 1 189 ? 4.136 -12.921 -9.478 1.00 89.06 189 GLU A O 1
ATOM 1468 N N . VAL A 1 190 ? 3.568 -11.456 -11.074 1.00 89.25 190 VAL A N 1
ATOM 1469 C CA . VAL A 1 190 ? 4.661 -10.512 -10.847 1.00 89.25 190 VAL A CA 1
ATOM 1470 C C . VAL A 1 190 ? 4.068 -9.123 -10.661 1.00 89.25 190 VAL A C 1
ATOM 1472 O O . VAL A 1 190 ? 3.182 -8.704 -11.410 1.00 89.25 190 VAL A O 1
ATOM 1475 N N . LEU A 1 191 ? 4.568 -8.401 -9.660 1.00 90.12 191 LEU A N 1
ATOM 1476 C CA . LEU A 1 191 ? 4.253 -6.991 -9.460 1.00 90.12 191 LEU A CA 1
ATOM 1477 C C . LEU A 1 191 ? 5.068 -6.140 -10.438 1.00 90.12 191 LEU A C 1
ATOM 1479 O O . LEU A 1 191 ? 6.296 -6.166 -10.416 1.00 90.12 191 LEU A O 1
ATOM 1483 N N . ASP A 1 192 ? 4.372 -5.376 -11.268 1.00 89.94 192 ASP A N 1
ATOM 1484 C CA . ASP A 1 192 ? 4.933 -4.460 -12.255 1.00 89.94 192 ASP A CA 1
ATOM 1485 C C . ASP A 1 192 ? 4.735 -3.008 -11.780 1.00 89.94 192 ASP A C 1
ATOM 1487 O O . ASP A 1 192 ? 3.607 -2.502 -11.834 1.00 89.94 192 ASP A O 1
ATOM 1491 N N . PRO A 1 193 ? 5.775 -2.357 -11.223 1.00 90.38 193 PRO A N 1
ATOM 1492 C CA . PRO A 1 193 ? 5.685 -0.990 -10.719 1.00 90.38 193 PRO A CA 1
ATOM 1493 C C . PRO A 1 193 ? 5.765 0.056 -11.840 1.00 90.38 193 PRO A C 1
ATOM 1495 O O . PRO A 1 193 ? 6.586 -0.057 -12.742 1.00 90.38 193 PRO A O 1
ATOM 1498 N N . ASP A 1 194 ? 5.002 1.140 -11.712 1.00 88.75 194 ASP A N 1
ATOM 1499 C CA . ASP A 1 194 ? 5.165 2.372 -12.490 1.00 88.75 194 ASP A CA 1
ATOM 1500 C C . ASP A 1 194 ? 5.720 3.473 -11.579 1.00 88.75 194 ASP A C 1
ATOM 1502 O O . ASP A 1 194 ? 5.062 3.919 -10.637 1.00 88.75 194 ASP A O 1
ATOM 1506 N N . PHE A 1 195 ? 6.942 3.936 -11.849 1.00 85.06 195 PHE A N 1
ATOM 1507 C CA . PHE A 1 195 ? 7.591 5.016 -11.094 1.00 85.06 195 PHE A CA 1
ATOM 1508 C C . PHE A 1 195 ? 7.305 6.417 -11.659 1.00 85.06 195 PHE A C 1
ATOM 1510 O O . PHE A 1 195 ? 8.011 7.373 -11.335 1.00 85.06 195 PHE A O 1
ATOM 1517 N N . GLY A 1 196 ? 6.271 6.556 -12.492 1.00 76.81 196 GLY A N 1
ATOM 1518 C CA . GLY A 1 196 ? 5.927 7.794 -13.192 1.00 76.81 196 GLY A CA 1
ATOM 1519 C C . GLY A 1 196 ? 6.480 7.853 -14.617 1.00 76.81 196 GLY A C 1
ATOM 1520 O O . GLY A 1 196 ? 6.300 8.854 -15.306 1.00 76.81 196 GLY A O 1
ATOM 1521 N N . GLU A 1 197 ? 7.120 6.787 -15.094 1.00 73.62 197 GLU A N 1
ATOM 1522 C CA . GLU A 1 197 ? 7.576 6.653 -16.482 1.00 73.62 197 GLU A CA 1
ATOM 1523 C C . GLU A 1 197 ? 6.419 6.488 -17.469 1.00 73.62 197 GLU A C 1
ATOM 1525 O O . GLU A 1 197 ? 6.523 6.965 -18.604 1.00 73.62 197 GLU A O 1
ATOM 1530 N N . SER A 1 198 ? 5.305 5.899 -17.018 1.00 70.38 198 SER A N 1
ATOM 1531 C CA . SER A 1 198 ? 4.067 5.816 -17.803 1.00 70.38 198 SER A CA 1
ATOM 1532 C C . SER A 1 198 ? 3.131 7.008 -17.561 1.00 70.38 198 SER A C 1
ATOM 1534 O O . SER A 1 198 ? 2.129 7.160 -18.261 1.00 70.38 198 SER A O 1
ATOM 1536 N N . ALA A 1 199 ? 3.455 7.894 -16.611 1.00 68.12 199 ALA A N 1
ATOM 1537 C CA . ALA A 1 199 ? 2.662 9.086 -16.337 1.00 68.12 199 ALA A CA 1
ATOM 1538 C C . ALA A 1 199 ? 2.807 10.135 -17.452 1.00 68.12 199 ALA A C 1
ATOM 1540 O O . ALA A 1 199 ? 3.904 10.418 -17.948 1.00 68.12 199 ALA A O 1
ATOM 1541 N N . ILE A 1 200 ? 1.692 10.783 -17.804 1.00 64.25 200 ILE A N 1
ATOM 1542 C CA . ILE A 1 200 ? 1.669 11.889 -18.768 1.00 64.25 200 ILE A CA 1
ATOM 1543 C C . ILE A 1 200 ? 2.560 13.021 -18.230 1.00 64.25 200 ILE A C 1
ATOM 1545 O O . ILE A 1 200 ? 2.223 13.679 -17.250 1.00 64.25 200 ILE A O 1
ATOM 1549 N N . GLY A 1 201 ? 3.716 13.232 -18.867 1.00 61.41 201 GLY A N 1
ATOM 1550 C CA . GLY A 1 201 ? 4.688 14.264 -18.483 1.00 61.41 201 GLY A CA 1
ATOM 1551 C C . GLY A 1 201 ? 5.863 13.795 -17.616 1.00 61.41 201 GLY A C 1
ATOM 1552 O O . GLY A 1 201 ? 6.700 14.630 -17.286 1.00 61.41 201 GLY A O 1
ATOM 1553 N N . ARG A 1 202 ? 5.975 12.493 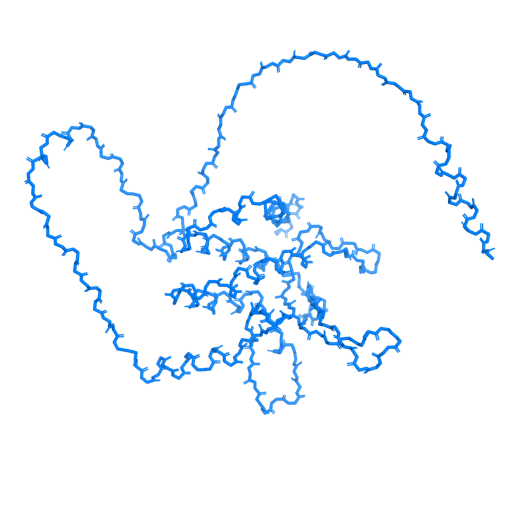-17.297 1.00 63.91 202 ARG A N 1
ATOM 1554 C CA . ARG A 1 202 ? 7.109 11.901 -16.551 1.00 63.91 202 ARG A CA 1
ATOM 1555 C C . ARG A 1 202 ? 7.414 12.602 -15.222 1.00 63.91 202 ARG A C 1
ATOM 1557 O O . ARG A 1 202 ? 8.558 12.951 -14.927 1.00 63.91 202 ARG A O 1
ATOM 1564 N N . VAL A 1 203 ? 6.368 12.845 -14.437 1.00 65.38 203 VAL A N 1
ATOM 1565 C CA . VAL A 1 203 ? 6.483 13.511 -13.136 1.00 65.38 203 VAL A CA 1
ATOM 1566 C C . VAL A 1 203 ? 6.853 12.477 -12.068 1.00 65.38 203 VAL A C 1
ATOM 1568 O O . VAL A 1 203 ? 6.153 11.470 -11.951 1.00 65.38 203 VAL A O 1
ATOM 1571 N N . PRO A 1 204 ? 7.912 12.702 -11.269 1.00 67.56 204 PRO A N 1
ATOM 1572 C CA . PRO A 1 204 ? 8.267 11.792 -10.189 1.00 67.56 204 PRO A CA 1
ATOM 1573 C C . PRO A 1 204 ? 7.178 11.796 -9.097 1.00 67.56 204 PRO A C 1
ATOM 1575 O O . PRO A 1 204 ? 6.773 12.873 -8.646 1.00 67.56 204 PRO A O 1
ATOM 1578 N N . PRO A 1 205 ? 6.726 10.624 -8.620 1.00 76.88 205 PRO A N 1
ATOM 1579 C CA . PRO A 1 205 ? 5.655 10.495 -7.630 1.00 76.88 205 PRO A CA 1
ATOM 1580 C C . PRO A 1 205 ? 6.163 10.742 -6.199 1.00 76.88 205 PRO A C 1
ATOM 1582 O O . PRO A 1 205 ? 6.151 9.861 -5.340 1.00 76.88 205 PRO A O 1
ATOM 1585 N N . VAL A 1 206 ? 6.659 11.952 -5.926 1.00 81.12 206 VAL A N 1
ATOM 1586 C CA . VAL A 1 206 ? 7.210 12.320 -4.605 1.00 81.12 206 VAL A CA 1
ATOM 1587 C C . VAL A 1 206 ? 6.147 12.212 -3.503 1.00 81.12 206 VAL A C 1
ATOM 1589 O O . VAL A 1 206 ? 6.442 11.804 -2.379 1.00 81.12 206 VAL A O 1
ATOM 1592 N N . ASP A 1 207 ? 4.894 12.518 -3.836 1.00 88.75 207 ASP A N 1
ATOM 1593 C CA . ASP A 1 207 ? 3.735 12.393 -2.951 1.00 88.75 207 ASP A CA 1
ATOM 1594 C C . ASP A 1 207 ? 3.494 10.951 -2.482 1.00 88.75 207 ASP A C 1
ATOM 1596 O O . ASP A 1 207 ? 3.083 10.733 -1.343 1.00 88.75 207 ASP A O 1
ATOM 1600 N N . SER A 1 208 ? 3.806 9.960 -3.316 1.00 92.00 208 SER A N 1
ATOM 1601 C CA . SER A 1 208 ? 3.559 8.545 -3.026 1.00 92.00 208 SER A CA 1
ATOM 1602 C C . SER A 1 208 ? 4.385 8.045 -1.837 1.00 92.00 208 SER A C 1
ATOM 1604 O O . SER A 1 208 ? 3.875 7.312 -0.990 1.00 92.00 208 SER A O 1
ATOM 1606 N N . GLY A 1 209 ? 5.629 8.514 -1.690 1.00 92.50 209 GLY A N 1
ATOM 1607 C CA . GLY A 1 209 ? 6.443 8.227 -0.504 1.00 92.50 209 GLY A CA 1
ATOM 1608 C C . GLY A 1 209 ? 5.872 8.830 0.778 1.00 92.50 209 GLY A C 1
ATOM 1609 O O . GLY A 1 209 ? 5.847 8.175 1.822 1.00 92.50 209 GLY A O 1
ATOM 1610 N N . LEU A 1 210 ? 5.365 10.061 0.700 1.00 93.38 210 LEU A N 1
ATOM 1611 C CA . LEU A 1 210 ? 4.758 10.740 1.844 1.00 93.38 210 LEU A CA 1
ATOM 1612 C C . LEU A 1 210 ? 3.457 10.053 2.274 1.00 93.38 210 LEU A C 1
ATOM 1614 O O . LEU A 1 210 ? 3.267 9.794 3.464 1.00 93.38 210 LEU A O 1
ATOM 1618 N N . TRP A 1 211 ? 2.599 9.691 1.317 1.00 96.19 211 TRP A N 1
ATOM 1619 C CA . TRP A 1 211 ? 1.379 8.929 1.583 1.00 96.19 211 TRP A CA 1
ATOM 1620 C C . TRP A 1 211 ? 1.669 7.566 2.201 1.00 96.19 211 TRP A C 1
ATOM 1622 O O . TRP A 1 211 ? 0.987 7.180 3.148 1.00 96.19 211 TRP A O 1
ATOM 1632 N N . TRP A 1 212 ? 2.711 6.872 1.740 1.00 96.50 212 TRP A N 1
ATOM 1633 C CA . TRP A 1 212 ? 3.120 5.596 2.320 1.00 96.50 212 TRP A CA 1
ATOM 1634 C C . TRP A 1 212 ? 3.527 5.729 3.797 1.00 96.50 212 TRP A C 1
ATOM 1636 O O . TRP A 1 212 ? 3.076 4.943 4.630 1.00 96.50 212 TRP A O 1
ATOM 1646 N N . ILE A 1 213 ? 4.302 6.762 4.161 1.00 95.94 213 ILE A N 1
ATOM 1647 C CA . ILE A 1 213 ? 4.675 7.025 5.565 1.00 95.94 213 ILE A CA 1
ATOM 1648 C C . ILE A 1 213 ? 3.436 7.344 6.416 1.00 95.94 213 ILE A C 1
ATOM 1650 O O . ILE A 1 213 ? 3.308 6.845 7.539 1.00 95.94 213 ILE A O 1
ATOM 1654 N N . ILE A 1 214 ? 2.515 8.163 5.897 1.00 96.69 214 ILE A N 1
ATOM 1655 C CA . ILE A 1 214 ? 1.262 8.505 6.589 1.00 96.69 214 ILE A CA 1
ATOM 1656 C C . ILE A 1 214 ? 0.408 7.250 6.800 1.00 96.69 214 ILE A C 1
ATOM 1658 O O . ILE A 1 214 ? -0.110 7.034 7.897 1.00 96.69 214 ILE A O 1
ATOM 1662 N N . LEU A 1 215 ? 0.296 6.396 5.783 1.00 97.69 215 LEU A N 1
ATOM 1663 C CA . LEU A 1 215 ? -0.487 5.170 5.857 1.00 97.69 215 LEU A CA 1
ATOM 1664 C C . LEU A 1 215 ? 0.126 4.155 6.830 1.00 97.69 215 LEU A C 1
ATOM 1666 O O . LEU A 1 215 ? -0.600 3.580 7.638 1.00 97.69 215 LEU A O 1
ATOM 1670 N N . LEU A 1 216 ? 1.454 3.993 6.827 1.00 97.81 216 LEU A N 1
ATOM 1671 C CA . LEU A 1 216 ? 2.168 3.165 7.804 1.00 97.81 216 LEU A CA 1
ATOM 1672 C C . LEU A 1 216 ? 1.864 3.615 9.238 1.00 97.81 216 LEU A C 1
ATOM 1674 O O . LEU A 1 216 ? 1.582 2.795 10.114 1.00 97.81 216 LEU A O 1
ATOM 1678 N N . ARG A 1 217 ? 1.881 4.929 9.480 1.00 96.75 217 ARG A N 1
ATOM 1679 C CA . ARG A 1 217 ? 1.544 5.504 10.784 1.00 96.75 217 ARG A CA 1
ATOM 1680 C C . ARG A 1 217 ? 0.093 5.211 11.174 1.00 96.75 217 ARG A C 1
ATOM 1682 O O . ARG A 1 217 ? -0.145 4.833 12.320 1.00 96.75 217 ARG A O 1
ATOM 1689 N N . ALA A 1 218 ? -0.853 5.378 10.248 1.00 97.00 218 ALA A N 1
ATOM 1690 C CA . ALA A 1 218 ? -2.268 5.086 10.477 1.00 97.00 218 ALA A CA 1
ATOM 1691 C C . ALA A 1 218 ? -2.492 3.601 10.802 1.00 97.00 218 ALA A C 1
ATOM 1693 O O . ALA A 1 218 ? -3.164 3.292 11.786 1.00 97.00 218 ALA A O 1
ATOM 1694 N N . TYR A 1 219 ? -1.857 2.695 10.050 1.00 98.00 219 TYR A N 1
ATOM 1695 C CA . TYR A 1 219 ? -1.871 1.257 10.318 1.00 98.00 219 TYR A CA 1
ATOM 1696 C C . TYR A 1 219 ? -1.391 0.956 11.744 1.00 98.00 219 TYR A C 1
ATOM 1698 O O . TYR A 1 219 ? -2.120 0.333 12.511 1.00 98.00 219 TYR A O 1
ATOM 1706 N N . CYS A 1 220 ? -0.215 1.448 12.149 1.00 96.69 220 CYS A N 1
ATOM 1707 C CA . CYS A 1 220 ? 0.336 1.152 13.479 1.00 96.69 220 CYS A CA 1
ATOM 1708 C C . CYS A 1 220 ? -0.540 1.710 14.609 1.00 96.69 220 CYS A C 1
ATOM 1710 O O . CYS A 1 220 ? -0.707 1.072 15.645 1.00 96.69 220 CYS A O 1
ATOM 1712 N N . LYS A 1 221 ? -1.122 2.899 14.410 1.00 96.00 221 LYS A N 1
ATOM 1713 C CA . LYS A 1 221 ? -2.004 3.540 15.393 1.00 96.00 221 LYS A CA 1
ATOM 1714 C C . LYS A 1 221 ? -3.318 2.788 15.582 1.00 96.00 221 LYS A C 1
ATOM 1716 O O . LYS A 1 221 ? -3.748 2.646 16.720 1.00 96.00 221 LYS A O 1
ATOM 1721 N N . ILE A 1 222 ? -3.935 2.322 14.496 1.00 95.50 222 ILE A N 1
ATOM 1722 C CA . ILE A 1 222 ? -5.232 1.629 14.546 1.00 95.50 222 ILE A CA 1
ATOM 1723 C C . ILE A 1 222 ? -5.065 0.179 15.009 1.00 95.50 222 ILE A C 1
ATOM 1725 O O . ILE A 1 222 ? -5.847 -0.299 15.822 1.00 95.50 222 ILE A O 1
ATOM 1729 N N . THR A 1 223 ? -4.042 -0.521 14.516 1.00 96.12 223 THR A N 1
ATOM 1730 C CA . THR A 1 223 ? -3.832 -1.949 14.816 1.00 96.12 223 THR A CA 1
ATOM 1731 C C . THR A 1 223 ? -3.065 -2.201 16.112 1.00 96.12 223 THR A C 1
ATOM 1733 O O . THR A 1 223 ? -3.169 -3.282 16.685 1.00 96.12 223 THR A O 1
ATOM 1736 N N . GLY A 1 224 ? -2.261 -1.234 16.565 1.00 95.00 224 GLY A N 1
ATOM 1737 C CA . GLY A 1 224 ? -1.300 -1.424 17.653 1.00 95.00 224 GLY A CA 1
ATOM 1738 C C . GLY A 1 224 ? -0.056 -2.240 17.267 1.00 95.00 224 GLY A C 1
ATOM 1739 O O . GLY A 1 224 ? 0.814 -2.445 18.115 1.00 95.00 224 GLY A O 1
ATOM 1740 N N . ASP A 1 225 ? 0.071 -2.684 16.011 1.00 94.38 225 ASP A N 1
ATOM 1741 C CA . ASP A 1 225 ? 1.220 -3.445 15.507 1.00 94.38 225 ASP A CA 1
ATOM 1742 C C . ASP A 1 225 ? 2.400 -2.516 15.170 1.00 94.38 225 ASP A C 1
ATOM 1744 O O . ASP A 1 225 ? 2.700 -2.213 14.014 1.00 94.38 225 ASP A O 1
ATOM 1748 N N . TYR A 1 226 ? 3.093 -2.050 16.210 1.00 94.56 226 TYR A N 1
ATOM 1749 C CA . TYR A 1 226 ? 4.324 -1.267 16.055 1.00 94.56 226 TYR A CA 1
ATOM 1750 C C . TYR A 1 226 ? 5.523 -2.116 15.608 1.00 94.56 226 TYR A C 1
ATOM 1752 O O . TYR A 1 226 ? 6.512 -1.559 15.127 1.00 94.56 226 TYR A O 1
ATOM 1760 N N . ALA A 1 227 ? 5.435 -3.449 15.694 1.00 95.88 227 ALA A N 1
ATOM 1761 C CA . ALA A 1 227 ? 6.510 -4.335 15.260 1.00 95.88 227 ALA A CA 1
ATOM 1762 C C . ALA A 1 227 ? 6.762 -4.210 13.750 1.00 95.88 227 ALA A C 1
ATOM 1764 O O . ALA A 1 227 ? 7.914 -4.275 13.321 1.00 95.88 227 ALA A O 1
ATOM 1765 N N . LEU A 1 228 ? 5.716 -3.958 12.948 1.00 93.38 228 LEU A N 1
ATOM 1766 C CA . LEU A 1 228 ? 5.862 -3.653 11.523 1.00 93.38 228 LEU A CA 1
ATOM 1767 C C . LEU A 1 228 ? 6.746 -2.416 11.295 1.00 93.38 228 LEU A C 1
ATOM 1769 O O . LEU A 1 228 ? 7.696 -2.483 10.517 1.00 93.38 228 LEU A O 1
ATOM 1773 N N . GLN A 1 229 ? 6.473 -1.309 11.997 1.00 93.06 229 GLN A N 1
ATOM 1774 C CA . GLN A 1 229 ? 7.248 -0.067 11.885 1.00 93.06 229 GLN A CA 1
ATOM 1775 C C . GLN A 1 229 ? 8.711 -0.253 12.310 1.00 93.06 229 GLN A C 1
ATOM 1777 O O . GLN A 1 229 ? 9.600 0.391 11.752 1.00 93.06 229 GLN A O 1
ATOM 1782 N N . GLU A 1 230 ? 8.974 -1.101 13.301 1.00 94.50 230 GLU A N 1
ATOM 1783 C CA . GLU A 1 230 ? 10.311 -1.320 13.863 1.00 94.50 230 GLU A CA 1
ATOM 1784 C C . GLU A 1 230 ? 11.221 -2.197 12.992 1.00 94.50 230 GLU A C 1
ATOM 1786 O O . GLU A 1 230 ? 12.433 -2.247 13.231 1.00 94.50 230 GLU A O 1
ATOM 1791 N N . ARG A 1 231 ? 10.684 -2.863 11.960 1.00 94.56 231 ARG A N 1
ATOM 1792 C CA . ARG A 1 231 ? 11.497 -3.675 11.048 1.00 94.56 231 ARG A CA 1
ATOM 1793 C C . ARG A 1 231 ? 12.571 -2.837 10.351 1.00 94.56 231 ARG A C 1
ATOM 1795 O O . ARG A 1 231 ? 12.373 -1.679 9.981 1.00 94.56 231 ARG A O 1
ATOM 1802 N N . VAL A 1 232 ? 13.728 -3.458 10.127 1.00 92.19 232 VAL A N 1
ATOM 1803 C CA . VAL A 1 232 ? 14.904 -2.800 9.535 1.00 92.19 232 VAL A CA 1
ATOM 1804 C C . VAL A 1 232 ? 14.647 -2.346 8.098 1.00 92.19 232 VAL A C 1
ATOM 1806 O O . VAL A 1 232 ? 15.084 -1.259 7.720 1.00 92.19 232 VAL A O 1
ATOM 1809 N N . ASP A 1 233 ? 13.938 -3.148 7.306 1.00 90.69 233 ASP A N 1
ATOM 1810 C CA . ASP A 1 233 ? 13.548 -2.809 5.934 1.00 90.69 233 ASP A CA 1
ATOM 1811 C C . ASP A 1 233 ? 12.606 -1.598 5.907 1.00 90.69 233 ASP A C 1
ATOM 1813 O O . ASP A 1 233 ? 12.879 -0.635 5.196 1.00 90.69 233 ASP A O 1
ATOM 1817 N N . VAL A 1 234 ? 11.583 -1.578 6.763 1.00 93.69 234 VAL A N 1
ATOM 1818 C CA . VAL A 1 234 ? 10.639 -0.458 6.908 1.00 93.69 234 VAL A CA 1
ATOM 1819 C C . VAL A 1 234 ? 11.356 0.822 7.342 1.00 93.69 234 VAL A C 1
ATOM 1821 O O . VAL A 1 234 ? 11.206 1.866 6.710 1.00 93.69 234 VAL A O 1
ATOM 1824 N N . GLN A 1 235 ? 12.208 0.752 8.368 1.00 94.31 235 GLN A N 1
ATOM 1825 C CA . GLN A 1 235 ? 13.013 1.895 8.816 1.00 94.31 235 GLN A CA 1
ATOM 1826 C C . GLN A 1 235 ? 13.960 2.409 7.727 1.00 94.31 235 GLN A C 1
ATOM 1828 O O . GLN A 1 235 ? 14.201 3.614 7.627 1.00 94.31 235 GLN A O 1
ATOM 1833 N N . THR A 1 236 ? 14.513 1.508 6.918 1.00 90.12 236 THR A N 1
ATOM 1834 C CA . THR A 1 236 ? 15.355 1.877 5.777 1.00 90.12 236 THR A CA 1
ATOM 1835 C C . THR A 1 236 ? 14.523 2.571 4.704 1.00 90.12 236 THR A C 1
ATOM 1837 O O . THR A 1 236 ? 14.920 3.640 4.248 1.00 90.12 236 THR A O 1
ATOM 1840 N N . GLY A 1 237 ? 13.339 2.049 4.379 1.00 90.56 237 GLY A N 1
ATOM 1841 C CA . GLY A 1 237 ? 12.431 2.663 3.412 1.00 90.56 237 GLY A CA 1
ATOM 1842 C C . GLY A 1 237 ? 11.996 4.072 3.809 1.00 90.56 237 GLY A C 1
ATOM 1843 O O . GLY A 1 237 ? 12.081 4.985 2.988 1.00 90.56 237 GLY A O 1
ATOM 1844 N N . ILE A 1 238 ? 11.647 4.287 5.086 1.00 92.38 238 ILE A N 1
ATOM 1845 C CA . ILE A 1 238 ? 11.331 5.622 5.630 1.00 92.38 238 ILE A CA 1
ATOM 1846 C C . ILE A 1 238 ? 12.512 6.578 5.437 1.00 92.38 238 ILE A C 1
ATOM 1848 O O . ILE A 1 238 ? 12.333 7.695 4.953 1.00 92.38 238 ILE A O 1
ATOM 1852 N N . LYS A 1 239 ? 13.728 6.153 5.806 1.00 90.12 239 LYS A N 1
ATOM 1853 C CA . LYS A 1 239 ? 14.932 6.985 5.663 1.00 90.12 239 LYS A CA 1
ATOM 1854 C C . LYS A 1 239 ? 15.177 7.365 4.212 1.00 90.12 239 LYS A C 1
ATOM 1856 O O . LYS A 1 239 ? 15.479 8.521 3.956 1.00 90.12 239 LYS A O 1
ATOM 1861 N N . LEU A 1 240 ? 15.018 6.425 3.284 1.00 88.00 240 LEU A N 1
ATOM 1862 C CA . LEU A 1 240 ? 15.219 6.681 1.864 1.00 88.00 240 LEU A CA 1
ATOM 1863 C C . LEU A 1 240 ? 14.193 7.683 1.305 1.00 88.00 240 LEU A C 1
ATOM 1865 O O . LEU A 1 240 ? 14.586 8.609 0.600 1.00 88.00 240 LEU A O 1
ATOM 1869 N N . VAL A 1 241 ? 12.908 7.562 1.669 1.00 89.12 241 VAL A N 1
ATOM 1870 C CA . VAL A 1 241 ? 11.881 8.556 1.291 1.00 89.12 241 VAL A CA 1
ATOM 1871 C C . VAL A 1 241 ? 12.240 9.940 1.836 1.00 89.12 241 VAL A C 1
ATOM 1873 O O . VAL A 1 241 ? 12.250 10.915 1.089 1.00 89.12 241 VAL A O 1
ATOM 1876 N N . LEU A 1 242 ? 12.584 10.037 3.124 1.00 88.88 242 LEU A N 1
ATOM 1877 C CA . LEU A 1 242 ? 12.944 11.313 3.746 1.00 88.88 242 LEU A CA 1
ATOM 1878 C C . LEU A 1 242 ? 14.217 11.912 3.147 1.00 88.88 242 LEU A C 1
ATOM 1880 O O . LEU A 1 242 ? 14.281 13.122 2.958 1.00 88.88 242 LEU A O 1
ATOM 1884 N N . SER A 1 243 ? 15.212 11.085 2.822 1.00 85.62 243 SER A N 1
ATOM 1885 C CA . SER A 1 243 ? 16.421 11.535 2.140 1.00 85.62 243 SER A CA 1
ATOM 1886 C C . SER A 1 243 ? 16.101 12.161 0.789 1.00 85.62 243 SER A C 1
ATOM 1888 O O . SER A 1 243 ? 16.690 13.187 0.481 1.00 85.62 243 SER A O 1
ATOM 1890 N N . LEU A 1 244 ? 15.151 11.622 0.017 1.00 81.69 244 LEU A N 1
ATOM 1891 C CA . LEU A 1 244 ? 14.726 12.232 -1.247 1.00 81.69 244 LEU A CA 1
ATOM 1892 C C . LEU A 1 244 ? 14.013 13.573 -1.036 1.00 81.69 244 LEU A C 1
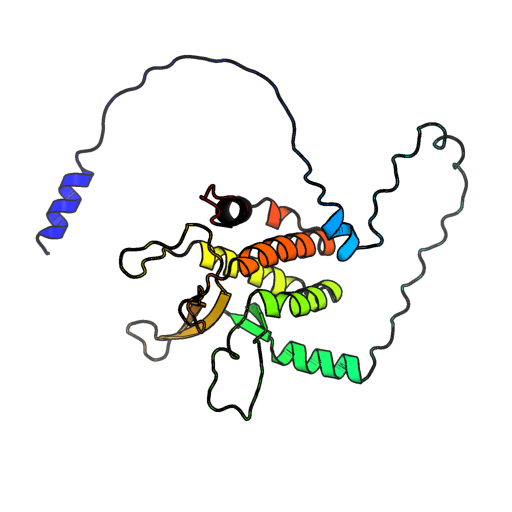ATOM 1894 O O . LEU A 1 244 ? 14.308 14.531 -1.741 1.00 81.69 244 LEU A O 1
ATOM 1898 N N . CYS A 1 245 ? 13.116 13.663 -0.052 1.00 83.31 245 CYS A N 1
ATOM 1899 C CA . CYS A 1 245 ? 12.375 14.898 0.228 1.00 83.31 245 CYS A CA 1
ATOM 1900 C C . CYS A 1 245 ? 13.237 16.011 0.844 1.00 83.31 245 CYS A C 1
ATOM 1902 O O . CYS A 1 245 ? 12.904 17.183 0.705 1.00 83.31 245 CYS A O 1
ATOM 1904 N N . LEU A 1 246 ? 14.304 15.648 1.558 1.00 83.25 246 LEU A N 1
ATOM 1905 C CA . LEU A 1 246 ? 15.191 16.570 2.276 1.00 83.25 246 LEU A CA 1
ATOM 1906 C C . LEU A 1 246 ? 16.578 16.672 1.627 1.00 83.25 246 LEU A C 1
ATOM 1908 O O . LEU A 1 246 ? 17.514 17.152 2.261 1.00 83.25 246 LEU A O 1
ATOM 1912 N N . SER A 1 247 ? 16.735 16.163 0.403 1.00 76.12 247 SER A N 1
ATOM 1913 C CA . SER A 1 247 ? 17.989 16.275 -0.340 1.00 76.12 247 SER A CA 1
ATOM 1914 C C . SER A 1 247 ? 18.320 17.747 -0.563 1.00 76.12 247 SER A C 1
ATOM 1916 O O . SER A 1 247 ? 17.506 18.485 -1.115 1.00 76.12 247 SER A O 1
ATOM 1918 N N . ASP A 1 248 ? 19.525 18.160 -0.173 1.00 60.03 248 ASP A N 1
ATOM 1919 C CA . ASP A 1 248 ? 20.013 19.509 -0.445 1.00 60.03 248 ASP A CA 1
ATOM 1920 C C . ASP A 1 248 ? 20.132 19.723 -1.963 1.00 60.03 248 ASP A C 1
ATOM 1922 O O . ASP A 1 248 ? 20.887 19.035 -2.655 1.00 60.03 248 ASP A O 1
ATOM 1926 N N . GLY A 1 249 ? 19.394 20.701 -2.481 1.00 61.06 249 GLY A N 1
ATOM 1927 C CA . GLY A 1 249 ? 19.450 21.151 -3.866 1.00 61.06 249 GLY A CA 1
ATOM 1928 C C . GLY A 1 249 ? 19.417 22.673 -3.926 1.00 61.06 249 GLY A C 1
ATOM 1929 O O . GLY A 1 249 ? 18.950 23.332 -2.998 1.00 61.06 249 GLY A O 1
ATOM 1930 N N . PHE A 1 250 ? 19.927 23.256 -5.012 1.00 55.41 250 PHE A N 1
ATOM 1931 C CA . PHE A 1 250 ? 19.659 24.665 -5.288 1.00 55.41 250 PHE A CA 1
ATOM 1932 C C . PHE A 1 250 ? 18.176 24.784 -5.643 1.00 55.41 250 PHE A C 1
ATOM 1934 O O . PHE A 1 250 ? 17.803 24.531 -6.787 1.00 55.41 250 PHE A O 1
ATOM 1941 N N . ASP A 1 251 ? 17.344 25.126 -4.660 1.00 48.53 251 ASP A N 1
ATOM 1942 C CA . ASP A 1 251 ? 15.977 25.585 -4.892 1.00 48.53 251 ASP A CA 1
ATOM 1943 C C . ASP A 1 251 ? 16.063 26.831 -5.783 1.00 48.53 251 ASP A C 1
ATOM 1945 O O . ASP A 1 251 ? 16.342 27.943 -5.328 1.00 48.53 251 ASP A O 1
ATOM 1949 N N . LEU A 1 252 ? 15.899 26.633 -7.089 1.00 40.81 252 LEU A N 1
ATOM 1950 C CA . LEU A 1 252 ? 15.600 27.702 -8.031 1.00 40.81 252 LEU A CA 1
ATOM 1951 C C . LEU A 1 252 ? 14.119 28.046 -7.845 1.00 40.81 252 LEU A C 1
ATOM 1953 O O . LEU A 1 252 ? 13.272 27.625 -8.632 1.00 40.81 252 LEU A O 1
ATOM 1957 N N . LEU A 1 253 ? 13.832 28.750 -6.746 1.00 41.81 253 LEU A N 1
ATOM 1958 C CA . LEU A 1 253 ? 12.638 29.586 -6.615 1.00 41.81 253 LEU A CA 1
ATOM 1959 C C . LEU A 1 253 ? 12.656 30.701 -7.668 1.00 41.81 253 LEU A C 1
ATOM 1961 O O . LEU A 1 253 ? 13.749 31.269 -7.912 1.00 41.81 253 LEU A O 1
#